Protein AF-A0A938CLQ8-F1 (afdb_monomer_lite)

Radius of gyration: 20.99 Å; chains: 1; bounding box: 76×63×46 Å

Secondary structure (DSSP, 8-state):
-PPPPP--HHHHHHHHHHHHHHHHHHHEE--BTTB--SEEEETTS-EEEETT--SSSSTT-S-TT-EEEEE--STTSPPEEEEEEEEEEEETT-SS---TTTSBPTTT--BS--EEEEPPTT-----SSS-PPP--EEEE-GGG-EEEEEEEEEPPPTTS--EEEEEEEETTEEEEEEEEEEE-TTSPPEEEEEEEES--SS----EEE-SS-EEEHHHH-TT--S--

pLDDT: mean 85.48, std 15.95, range [39.19, 98.62]

Sequence (228 aa):
MGGCGPAWGAALLLGALLSATAAADARFLRPRPDAPAPVWGLRDGLRFAVWPGAVDGWGEGGPRGLIRVGYPAAPDGSVLLVNFIAIEPIVQGQAWRGFSELEASAEDGQPGKRLDAGPPPGVSWTPAAAEPTYPGQVEALPDGEARLTVGLRVERFASGAHVYLLASVRTDRPDELTLQAFAEEDSAPLAACILTATMGNLERLRELHLRDRVVTCRELYPHFQGDG

Structure (mmCIF, N/CA/C/O backbone):
data_AF-A0A938CLQ8-F1
#
_entry.id   AF-A0A938CLQ8-F1
#
loop_
_atom_site.group_PDB
_atom_site.id
_atom_site.type_symbol
_atom_site.label_atom_id
_atom_site.label_alt_id
_atom_site.label_comp_id
_atom_site.label_asym_id
_atom_site.label_entity_id
_atom_site.label_seq_id
_atom_site.pdbx_PDB_ins_code
_atom_site.Cartn_x
_atom_site.Cartn_y
_atom_site.Cartn_z
_atom_site.occupancy
_atom_site.B_iso_or_equiv
_atom_site.auth_seq_id
_atom_site.auth_comp_id
_atom_site.auth_asym_id
_atom_site.auth_atom_id
_atom_site.pdbx_PDB_model_num
ATOM 1 N N . MET A 1 1 ? 46.270 -46.263 -7.229 1.00 41.75 1 MET A N 1
ATOM 2 C CA . MET A 1 1 ? 45.601 -45.731 -8.435 1.00 41.75 1 MET A CA 1
ATOM 3 C C . MET A 1 1 ? 44.199 -45.302 -8.031 1.00 41.75 1 MET A C 1
ATOM 5 O O . MET A 1 1 ? 43.316 -46.142 -7.965 1.00 41.75 1 MET A O 1
ATOM 9 N N . GLY A 1 2 ? 44.040 -44.042 -7.617 1.00 39.31 2 GLY A N 1
ATOM 10 C CA . GLY A 1 2 ? 42.759 -43.475 -7.184 1.00 39.31 2 GLY A CA 1
ATOM 11 C C . GLY A 1 2 ? 42.191 -42.584 -8.282 1.00 39.31 2 GLY A C 1
ATOM 12 O O . GLY A 1 2 ? 42.866 -41.653 -8.713 1.00 39.31 2 GLY A O 1
ATOM 13 N N . GLY A 1 3 ? 40.988 -42.902 -8.757 1.00 39.19 3 GLY A N 1
ATOM 14 C CA . GLY A 1 3 ? 40.238 -42.084 -9.705 1.00 39.19 3 GLY A CA 1
ATOM 15 C C . GLY A 1 3 ? 39.339 -41.103 -8.959 1.00 39.19 3 GLY A C 1
ATOM 16 O O . GLY A 1 3 ? 38.465 -41.517 -8.204 1.00 39.19 3 GLY A O 1
ATOM 17 N N . CYS A 1 4 ? 39.576 -39.811 -9.172 1.00 43.75 4 CYS A N 1
ATOM 18 C CA . CYS A 1 4 ? 38.736 -38.708 -8.720 1.00 43.75 4 CYS A CA 1
ATOM 19 C C . CYS A 1 4 ? 37.668 -38.445 -9.799 1.00 43.75 4 CYS A C 1
ATOM 21 O O . CYS A 1 4 ? 38.022 -38.195 -10.951 1.00 43.75 4 CYS A O 1
ATOM 23 N N . GLY A 1 5 ? 36.381 -38.557 -9.456 1.00 43.72 5 GLY A N 1
ATOM 24 C CA . GLY A 1 5 ? 35.257 -38.229 -10.346 1.00 43.72 5 GLY A CA 1
ATOM 25 C C . GLY A 1 5 ? 34.871 -36.741 -10.265 1.00 43.72 5 GLY A C 1
ATOM 26 O O . GLY A 1 5 ? 35.145 -36.105 -9.247 1.00 43.72 5 GLY A O 1
ATOM 27 N N . PRO A 1 6 ? 34.255 -36.147 -11.306 1.00 50.38 6 PRO A N 1
ATOM 28 C CA . PRO A 1 6 ? 34.187 -34.696 -11.448 1.00 50.38 6 PRO A CA 1
ATOM 29 C C . PRO A 1 6 ? 33.016 -34.078 -10.663 1.00 50.38 6 PRO A C 1
ATOM 31 O O . PRO A 1 6 ? 31.855 -34.417 -10.878 1.00 50.38 6 PRO A O 1
ATOM 34 N N . ALA A 1 7 ? 33.315 -33.084 -9.823 1.00 53.88 7 ALA A N 1
ATOM 35 C CA . ALA A 1 7 ? 32.357 -32.217 -9.129 1.00 53.88 7 ALA A CA 1
ATOM 36 C C . ALA A 1 7 ? 31.782 -31.107 -10.045 1.00 53.88 7 ALA A C 1
ATOM 38 O O . ALA A 1 7 ? 31.946 -29.921 -9.775 1.00 53.88 7 ALA A O 1
ATOM 39 N N . TRP A 1 8 ? 31.144 -31.475 -11.161 1.00 46.81 8 TRP A N 1
ATOM 40 C CA . TRP A 1 8 ? 30.687 -30.508 -12.183 1.00 46.81 8 TRP A CA 1
ATOM 41 C C . TRP A 1 8 ? 29.189 -30.157 -12.086 1.00 46.81 8 TRP A C 1
ATOM 43 O O . TRP A 1 8 ? 28.716 -29.274 -12.794 1.00 46.81 8 TRP A O 1
ATOM 53 N N . GLY A 1 9 ? 28.433 -30.798 -11.186 1.00 40.09 9 GLY A N 1
ATOM 54 C CA . GLY A 1 9 ? 26.982 -30.588 -11.060 1.00 40.09 9 GLY A CA 1
ATOM 55 C C . GLY A 1 9 ? 26.553 -29.382 -10.211 1.00 40.09 9 GLY A C 1
ATOM 56 O O . GLY A 1 9 ? 25.501 -28.805 -10.463 1.00 40.09 9 GLY A O 1
ATOM 57 N N . ALA A 1 10 ? 27.353 -28.963 -9.224 1.00 45.69 10 ALA A N 1
ATOM 58 C CA . ALA A 1 10 ? 26.936 -27.933 -8.263 1.00 45.69 10 ALA A CA 1
ATOM 59 C C . ALA A 1 10 ? 27.078 -26.491 -8.795 1.00 45.69 10 ALA A C 1
ATOM 61 O O . ALA A 1 10 ? 26.269 -25.627 -8.464 1.00 45.69 10 ALA A O 1
ATOM 62 N N . ALA A 1 11 ? 28.068 -26.226 -9.653 1.00 45.75 11 ALA A N 1
ATOM 63 C CA . ALA A 1 11 ? 28.344 -24.877 -10.157 1.00 45.75 11 ALA A CA 1
ATOM 64 C C . ALA A 1 11 ? 27.298 -24.378 -11.177 1.00 45.75 11 ALA A C 1
ATOM 66 O O . ALA A 1 11 ? 26.986 -23.189 -11.210 1.00 45.75 11 ALA A O 1
ATOM 67 N N . LEU A 1 12 ? 26.716 -25.281 -11.974 1.00 44.75 12 LEU A N 1
ATOM 68 C CA . LEU A 1 12 ? 25.708 -24.941 -12.989 1.00 44.75 12 LEU A CA 1
ATOM 69 C C . LEU A 1 12 ? 24.341 -24.598 -12.375 1.00 44.75 12 LEU A C 1
ATOM 71 O O . LEU A 1 12 ? 23.671 -23.683 -12.849 1.00 44.75 12 LEU A O 1
ATOM 75 N N . LEU A 1 13 ? 23.954 -25.272 -11.286 1.00 44.00 13 LEU A N 1
ATOM 76 C CA . LEU A 1 13 ? 22.707 -24.990 -10.564 1.00 44.00 13 LEU A CA 1
ATOM 77 C C . LEU A 1 13 ? 22.751 -23.636 -9.832 1.00 44.00 13 LEU A C 1
ATOM 79 O O . LEU A 1 13 ? 21.773 -22.894 -9.862 1.00 44.00 13 LEU A O 1
ATOM 83 N N . LEU A 1 14 ? 23.898 -23.272 -9.245 1.00 45.53 14 LEU A N 1
ATOM 84 C CA . LEU A 1 14 ? 24.100 -21.964 -8.605 1.00 45.53 14 LEU A CA 1
ATOM 85 C C . LEU A 1 14 ? 24.087 -20.805 -9.619 1.00 45.53 14 LEU A C 1
ATOM 87 O O . LEU A 1 14 ? 23.445 -19.787 -9.369 1.00 45.53 14 LEU A O 1
ATOM 91 N N . GLY A 1 15 ? 24.732 -20.961 -10.781 1.00 40.22 15 GLY A N 1
ATOM 92 C CA . GLY A 1 15 ? 24.755 -19.928 -11.829 1.00 40.22 15 GLY A CA 1
ATOM 93 C C . GLY A 1 15 ? 23.394 -19.670 -12.494 1.00 40.22 15 GLY A C 1
ATOM 94 O O . GLY A 1 15 ? 23.067 -18.522 -12.806 1.00 40.22 15 GLY A O 1
ATOM 95 N N . ALA A 1 16 ? 22.578 -20.716 -12.670 1.00 49.25 16 ALA A N 1
ATOM 96 C CA . ALA A 1 16 ? 21.232 -20.600 -13.235 1.00 49.25 16 ALA A CA 1
ATOM 97 C C . ALA A 1 16 ? 20.257 -19.886 -12.281 1.00 49.25 16 ALA A C 1
ATOM 99 O O . ALA A 1 16 ? 19.491 -19.029 -12.722 1.00 49.25 16 ALA A O 1
ATOM 100 N N . LEU A 1 17 ? 20.334 -20.173 -10.975 1.00 52.34 17 LEU A N 1
ATOM 101 C CA . LEU A 1 17 ? 19.520 -19.506 -9.955 1.00 52.34 17 LEU A CA 1
ATOM 102 C C . LEU A 1 17 ? 19.868 -18.014 -9.840 1.00 52.34 17 LEU A C 1
ATOM 104 O O . LEU A 1 17 ? 18.967 -17.189 -9.892 1.00 52.34 17 LEU A O 1
ATOM 108 N N . LEU A 1 18 ? 21.156 -17.647 -9.788 1.00 53.03 18 LEU A N 1
ATOM 109 C CA . LEU A 1 18 ? 21.602 -16.240 -9.749 1.00 53.03 18 LEU A CA 1
ATOM 110 C C . LEU A 1 18 ? 21.157 -15.426 -10.980 1.00 53.03 18 LEU A C 1
ATOM 112 O O . LEU A 1 18 ? 20.797 -14.255 -10.850 1.00 53.03 18 LEU A O 1
ATOM 116 N N . SER A 1 19 ? 21.153 -16.042 -12.167 1.00 57.31 19 SER A N 1
ATOM 117 C CA . SER A 1 19 ? 20.757 -15.375 -13.417 1.00 57.31 19 SER A CA 1
ATOM 118 C C . SER A 1 19 ? 19.243 -15.157 -13.519 1.00 57.31 19 SER A C 1
ATOM 120 O O . SER A 1 19 ? 18.806 -14.102 -13.980 1.00 57.31 19 SER A O 1
ATOM 122 N N . ALA A 1 20 ? 18.437 -16.119 -13.057 1.00 57.59 20 ALA A N 1
ATOM 123 C CA . ALA A 1 20 ? 16.979 -16.004 -13.050 1.00 57.59 20 ALA A CA 1
ATOM 124 C C . ALA A 1 20 ? 16.492 -14.920 -12.073 1.00 57.59 20 ALA A C 1
ATOM 126 O O . ALA A 1 20 ? 15.621 -14.123 -12.427 1.00 57.59 20 ALA A O 1
ATOM 127 N N . THR A 1 21 ? 17.101 -14.815 -10.884 1.00 58.41 21 THR A N 1
ATOM 128 C CA . THR A 1 21 ? 16.756 -13.761 -9.917 1.00 58.41 21 THR A CA 1
ATOM 129 C C . THR A 1 21 ? 17.112 -12.376 -10.447 1.00 58.41 21 THR A C 1
ATOM 131 O O . THR A 1 21 ? 16.312 -11.461 -10.307 1.00 58.41 21 THR A O 1
ATOM 134 N N . ALA A 1 22 ? 18.264 -12.214 -11.108 1.00 65.62 22 ALA A N 1
ATOM 135 C CA . ALA A 1 22 ? 18.671 -10.935 -11.697 1.00 65.62 22 ALA A CA 1
ATOM 136 C C . ALA A 1 22 ? 17.752 -10.490 -12.853 1.00 65.62 22 ALA A C 1
ATOM 138 O O . ALA A 1 22 ? 17.415 -9.310 -12.957 1.00 65.62 22 ALA A O 1
ATOM 139 N N . ALA A 1 23 ? 17.309 -11.427 -13.698 1.00 69.06 23 ALA A N 1
ATOM 140 C CA . ALA A 1 23 ? 16.370 -11.143 -14.785 1.00 69.06 23 ALA A CA 1
ATOM 141 C C . ALA A 1 23 ? 14.974 -10.763 -14.262 1.00 69.06 23 ALA A C 1
ATOM 143 O O . ALA A 1 23 ? 14.356 -9.824 -14.766 1.00 69.06 23 ALA A O 1
ATOM 144 N N . ALA A 1 24 ? 14.486 -11.447 -13.223 1.00 69.62 24 ALA A N 1
ATOM 145 C CA . ALA A 1 24 ? 13.232 -11.087 -12.573 1.00 69.62 24 ALA A CA 1
ATOM 146 C C . ALA A 1 24 ? 13.329 -9.741 -11.833 1.00 69.62 24 ALA A C 1
ATOM 148 O O . ALA A 1 24 ? 12.408 -8.932 -11.925 1.00 69.62 24 ALA A O 1
ATOM 149 N N . ASP A 1 25 ? 14.460 -9.460 -11.179 1.00 76.12 25 ASP A N 1
ATOM 150 C CA . ASP A 1 25 ? 14.714 -8.191 -10.489 1.00 76.12 25 ASP A CA 1
ATOM 151 C C . ASP A 1 25 ? 14.669 -6.989 -11.442 1.00 76.12 25 ASP A C 1
ATOM 153 O O . ASP A 1 25 ? 14.115 -5.940 -11.110 1.00 76.12 25 ASP A O 1
ATOM 157 N N . ALA A 1 26 ? 15.181 -7.163 -12.665 1.00 85.19 26 ALA A N 1
ATOM 158 C CA . ALA A 1 26 ? 15.182 -6.127 -13.693 1.00 85.19 26 ALA A CA 1
ATOM 159 C C . ALA A 1 26 ? 13.766 -5.687 -14.115 1.00 85.19 26 ALA A C 1
ATOM 161 O O . ALA A 1 26 ? 13.586 -4.523 -14.488 1.00 85.19 26 ALA A O 1
ATOM 162 N N . ARG A 1 27 ? 12.762 -6.574 -14.014 1.00 91.88 27 ARG A N 1
ATOM 163 C CA . ARG A 1 27 ? 11.353 -6.271 -14.336 1.00 91.88 27 ARG A CA 1
ATOM 164 C C . ARG A 1 27 ? 10.690 -5.364 -13.299 1.00 91.88 27 ARG A C 1
ATOM 166 O O . ARG A 1 27 ? 9.742 -4.650 -13.634 1.00 91.88 27 ARG A O 1
ATOM 173 N N . PHE A 1 28 ? 11.185 -5.349 -12.062 1.00 95.25 28 PHE A N 1
ATOM 174 C CA . PHE A 1 28 ? 10.608 -4.532 -11.001 1.00 95.25 28 PHE A CA 1
ATOM 175 C C . PHE A 1 28 ? 11.109 -3.078 -11.034 1.00 95.25 28 PHE A C 1
ATOM 177 O O . PHE A 1 28 ? 12.279 -2.765 -11.303 1.00 95.25 28 PHE A O 1
ATOM 184 N N . LEU A 1 29 ? 10.194 -2.169 -10.709 1.00 93.88 29 LEU A N 1
ATOM 185 C CA . LEU A 1 29 ? 10.468 -0.795 -10.307 1.00 93.88 29 LEU A CA 1
ATOM 186 C C . LEU A 1 29 ? 10.482 -0.757 -8.779 1.00 93.88 29 LEU A C 1
ATOM 188 O O . LEU A 1 29 ? 9.541 -1.249 -8.163 1.00 93.88 29 LEU A O 1
ATOM 192 N N . ARG A 1 30 ? 11.563 -0.251 -8.175 1.00 93.56 30 ARG A N 1
ATOM 193 C CA . ARG A 1 30 ? 11.784 -0.246 -6.720 1.00 93.56 30 ARG A CA 1
ATOM 194 C C . ARG A 1 30 ? 12.703 0.919 -6.331 1.00 93.56 30 ARG A C 1
ATOM 196 O O . ARG A 1 30 ? 13.560 1.263 -7.156 1.00 93.56 30 ARG A O 1
ATOM 203 N N . PRO A 1 31 ? 12.597 1.460 -5.104 1.00 92.25 31 PRO A N 1
ATOM 204 C CA . PRO A 1 31 ? 13.544 2.437 -4.577 1.00 92.25 31 PRO A CA 1
ATOM 205 C C . PRO A 1 31 ? 14.993 1.941 -4.643 1.00 92.25 31 PRO A C 1
ATOM 207 O O . PRO A 1 31 ? 15.279 0.761 -4.413 1.00 92.25 31 PRO A O 1
ATOM 210 N N . ARG A 1 32 ? 15.916 2.856 -4.936 1.00 87.00 32 ARG A N 1
ATOM 211 C CA . ARG A 1 32 ? 17.370 2.628 -4.951 1.00 87.00 32 ARG A CA 1
ATOM 212 C C . ARG A 1 32 ? 18.091 3.771 -4.235 1.00 87.00 32 ARG A C 1
ATOM 214 O O . ARG A 1 32 ? 17.512 4.846 -4.114 1.00 87.00 32 ARG A O 1
ATOM 221 N N . PRO A 1 33 ? 19.350 3.594 -3.796 1.00 82.94 33 PRO A N 1
ATOM 222 C CA . PRO A 1 33 ? 20.102 4.674 -3.152 1.00 82.94 33 PRO A CA 1
ATOM 223 C C . PRO A 1 33 ? 20.188 5.971 -3.977 1.00 82.94 33 PRO A C 1
ATOM 225 O O . PRO A 1 33 ? 20.181 7.056 -3.410 1.00 82.94 33 PRO A O 1
ATOM 228 N N . ASP A 1 34 ? 20.242 5.863 -5.305 1.00 81.38 34 ASP A N 1
ATOM 229 C CA . ASP A 1 34 ? 20.293 6.973 -6.267 1.00 81.38 34 ASP A CA 1
ATOM 230 C C . ASP A 1 34 ? 18.908 7.459 -6.735 1.00 81.38 34 ASP A C 1
ATOM 232 O O . ASP A 1 34 ? 18.793 8.521 -7.344 1.00 81.38 34 ASP A O 1
ATOM 236 N N . ALA A 1 35 ? 17.853 6.702 -6.434 1.00 82.56 35 ALA A N 1
ATOM 237 C CA . ALA A 1 35 ? 16.464 7.016 -6.754 1.00 82.56 35 ALA A CA 1
ATOM 238 C C . ALA A 1 35 ? 15.554 6.534 -5.606 1.00 82.56 35 ALA A C 1
ATOM 240 O O . ALA A 1 35 ? 14.885 5.503 -5.736 1.00 82.56 35 ALA A O 1
ATOM 241 N N . PRO A 1 36 ? 15.550 7.233 -4.455 1.00 83.44 36 PRO A N 1
ATOM 242 C CA . PRO A 1 36 ? 14.941 6.728 -3.225 1.00 83.44 36 PRO A CA 1
ATOM 243 C C . PRO A 1 36 ? 13.421 6.914 -3.171 1.00 83.44 36 PRO A C 1
ATOM 245 O O . PRO A 1 36 ? 12.817 6.592 -2.158 1.00 83.44 36 PRO A O 1
ATOM 248 N N . ALA A 1 37 ? 12.786 7.440 -4.223 1.00 89.69 37 ALA A N 1
ATOM 249 C CA . ALA A 1 37 ? 11.351 7.703 -4.213 1.00 89.69 37 ALA A CA 1
ATOM 250 C C . ALA A 1 37 ? 10.550 6.424 -3.872 1.00 89.69 37 ALA A C 1
ATOM 252 O O . ALA A 1 37 ? 10.836 5.373 -4.454 1.00 89.69 37 ALA A O 1
ATOM 253 N N . PRO A 1 38 ? 9.544 6.495 -2.973 1.00 94.38 38 PRO A N 1
ATOM 254 C CA . PRO A 1 38 ? 8.743 5.351 -2.525 1.00 94.38 38 PRO A CA 1
ATOM 255 C C . PRO A 1 38 ? 7.748 4.901 -3.601 1.00 94.38 38 PRO A C 1
ATOM 257 O O . PRO A 1 38 ? 6.537 5.094 -3.484 1.00 94.38 38 PRO A O 1
ATOM 260 N N . VAL A 1 39 ? 8.281 4.322 -4.676 1.00 95.75 39 VAL A N 1
ATOM 261 C CA . VAL A 1 39 ? 7.536 3.817 -5.829 1.00 95.75 39 VAL A CA 1
ATOM 262 C C . VAL A 1 39 ? 7.979 2.390 -6.122 1.00 95.75 39 VAL A C 1
ATOM 264 O O . VAL A 1 39 ? 9.161 2.119 -6.346 1.00 95.75 39 VAL A O 1
ATOM 267 N N . TRP A 1 40 ? 7.012 1.481 -6.166 1.00 97.56 40 TRP A N 1
ATOM 268 C CA . TRP A 1 40 ? 7.208 0.062 -6.432 1.00 97.56 40 TRP A CA 1
ATOM 269 C C . TRP A 1 40 ? 6.297 -0.406 -7.563 1.00 97.56 40 TRP A C 1
ATOM 271 O O . TRP A 1 40 ? 5.328 0.260 -7.921 1.00 97.56 40 TRP A O 1
ATOM 281 N N . GLY A 1 41 ? 6.581 -1.577 -8.118 1.00 96.94 41 GLY A N 1
ATOM 282 C CA . GLY A 1 41 ? 5.716 -2.216 -9.101 1.00 96.94 41 GLY A CA 1
ATOM 283 C C . GLY A 1 41 ? 6.508 -2.883 -10.206 1.00 96.94 41 GLY A C 1
ATOM 284 O O . GLY A 1 41 ? 7.662 -3.272 -10.018 1.00 96.94 41 GLY A O 1
ATOM 285 N N . LEU A 1 42 ? 5.891 -2.983 -11.376 1.00 95.44 42 LEU A N 1
ATOM 286 C CA . LEU A 1 42 ? 6.520 -3.488 -12.591 1.00 95.44 42 LEU A CA 1
ATOM 287 C C . LEU A 1 42 ? 6.806 -2.339 -13.556 1.00 95.44 42 LEU A C 1
ATOM 289 O O . LEU A 1 42 ? 6.066 -1.356 -13.625 1.00 95.44 42 LEU A O 1
ATOM 293 N N . ARG A 1 43 ? 7.899 -2.453 -14.315 1.00 91.62 43 ARG A N 1
ATOM 294 C CA . ARG A 1 43 ? 8.225 -1.466 -15.358 1.00 91.62 43 ARG A CA 1
ATOM 295 C C . ARG A 1 43 ? 7.139 -1.423 -16.429 1.00 91.62 43 ARG A C 1
ATOM 297 O O . ARG A 1 43 ? 6.689 -0.332 -16.766 1.00 91.62 43 ARG A O 1
ATOM 304 N N . ASP A 1 44 ? 6.658 -2.593 -16.833 1.00 89.81 44 ASP A N 1
ATOM 305 C CA . ASP A 1 44 ? 5.666 -2.767 -17.898 1.00 89.81 44 ASP A CA 1
ATOM 306 C C . ASP A 1 44 ? 4.278 -3.155 -17.347 1.00 89.81 44 ASP A C 1
ATOM 308 O O . ASP A 1 44 ? 3.511 -3.838 -18.014 1.00 89.81 44 ASP A O 1
ATOM 312 N N . GLY A 1 45 ? 3.962 -2.771 -16.105 1.00 93.12 45 GLY A N 1
ATOM 313 C CA . GLY A 1 45 ? 2.698 -3.121 -15.449 1.00 93.12 45 GLY A CA 1
ATOM 314 C C . GLY A 1 45 ? 2.305 -2.140 -14.348 1.00 93.12 45 GLY A C 1
ATOM 315 O O . GLY A 1 45 ? 2.810 -1.015 -14.297 1.00 93.12 45 GLY A O 1
ATOM 316 N N . LEU A 1 46 ? 1.408 -2.565 -13.456 1.00 94.25 46 LEU A N 1
ATOM 317 C CA . LEU A 1 46 ? 0.944 -1.759 -12.329 1.00 94.25 46 LEU A CA 1
ATOM 318 C C . LEU A 1 46 ? 2.096 -1.300 -11.433 1.00 94.25 46 LEU A C 1
ATOM 320 O O . LEU A 1 46 ? 3.047 -2.030 -11.127 1.00 94.25 46 LEU A O 1
ATOM 324 N N . ARG A 1 47 ? 1.955 -0.059 -10.973 1.00 95.50 47 ARG A N 1
ATOM 325 C CA . ARG A 1 47 ? 2.848 0.618 -10.040 1.00 95.50 47 ARG A CA 1
ATOM 326 C C . ARG A 1 47 ? 2.043 1.140 -8.870 1.00 95.50 47 ARG A C 1
ATOM 328 O O . ARG A 1 47 ? 0.889 1.536 -9.025 1.00 95.50 47 ARG A O 1
ATOM 335 N N . PHE A 1 48 ? 2.667 1.178 -7.706 1.00 97.06 48 PHE A N 1
ATOM 336 C CA . PHE A 1 48 ? 2.095 1.810 -6.535 1.00 97.06 48 PHE A CA 1
ATOM 337 C C . PHE A 1 48 ? 3.131 2.648 -5.803 1.00 97.06 48 PHE A C 1
ATOM 339 O O . PHE A 1 48 ? 4.332 2.392 -5.872 1.00 97.06 48 PHE A O 1
ATOM 346 N N . ALA A 1 49 ? 2.654 3.667 -5.104 1.00 97.06 49 ALA A N 1
ATOM 347 C CA . ALA A 1 49 ? 3.489 4.554 -4.315 1.00 97.06 49 ALA A CA 1
ATOM 348 C C . ALA A 1 49 ? 2.756 4.995 -3.051 1.00 97.06 49 ALA A C 1
ATOM 350 O O . ALA A 1 49 ? 1.526 4.958 -2.982 1.00 97.06 49 ALA A O 1
ATOM 351 N N . VAL A 1 50 ? 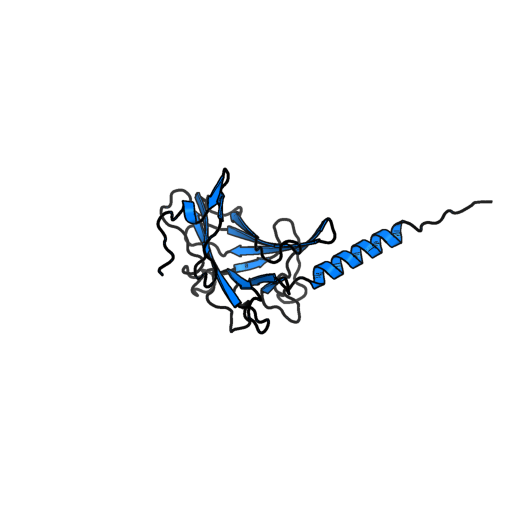3.511 5.460 -2.067 1.00 96.31 50 VAL A N 1
ATOM 352 C CA . VAL A 1 50 ? 2.987 6.205 -0.913 1.00 96.31 50 VAL A CA 1
ATOM 353 C C . VAL A 1 50 ? 3.659 7.567 -0.880 1.00 96.31 50 VAL A C 1
ATOM 355 O O . VAL A 1 50 ? 4.717 7.728 -1.476 1.00 96.31 50 VAL A O 1
ATOM 358 N N . TRP A 1 51 ? 3.061 8.564 -0.231 1.00 94.38 51 TRP A N 1
ATOM 359 C CA . TRP A 1 51 ? 3.694 9.880 -0.087 1.00 94.38 51 TRP A CA 1
ATOM 360 C C . TRP A 1 51 ? 5.097 9.751 0.557 1.00 94.38 51 TRP A C 1
ATOM 362 O O . TRP A 1 51 ? 5.230 8.966 1.498 1.00 94.38 51 TRP A O 1
ATOM 372 N N . PRO A 1 52 ? 6.130 10.492 0.106 1.00 92.81 52 PRO A N 1
ATOM 373 C CA . PRO A 1 52 ? 6.127 11.521 -0.947 1.00 92.81 52 PRO A CA 1
ATOM 374 C C . PRO A 1 52 ? 6.449 10.992 -2.366 1.00 92.81 52 PRO A C 1
ATOM 376 O O . PRO A 1 52 ? 7.198 11.608 -3.118 1.00 92.81 52 PRO A O 1
ATOM 379 N N . GLY A 1 53 ? 5.931 9.826 -2.755 1.00 92.31 53 GLY A N 1
ATOM 380 C CA . GLY A 1 53 ? 6.111 9.231 -4.084 1.00 92.31 53 GLY A CA 1
ATOM 381 C C . GLY A 1 53 ? 4.952 9.506 -5.041 1.00 92.31 53 GLY A C 1
ATOM 382 O O . GLY A 1 53 ? 3.782 9.419 -4.665 1.00 92.31 53 GLY A O 1
ATOM 383 N N . ALA A 1 54 ? 5.284 9.762 -6.307 1.00 91.50 54 ALA A N 1
ATOM 384 C CA . ALA A 1 54 ? 4.339 9.889 -7.414 1.00 91.50 54 ALA A CA 1
ATOM 385 C C . ALA A 1 54 ? 4.494 8.711 -8.386 1.00 91.50 54 ALA A C 1
ATOM 387 O O . ALA A 1 54 ? 5.610 8.381 -8.788 1.00 91.50 54 ALA A O 1
ATOM 388 N N . VAL A 1 55 ? 3.385 8.081 -8.786 1.00 91.12 55 VAL A N 1
ATOM 389 C CA . VAL A 1 55 ? 3.406 7.005 -9.802 1.00 91.12 55 VAL A CA 1
ATOM 390 C C . VAL A 1 55 ? 3.504 7.552 -11.228 1.00 91.12 55 VAL A C 1
ATOM 392 O O . VAL A 1 55 ? 4.066 6.893 -12.098 1.00 91.12 55 VAL A O 1
ATOM 395 N N . ASP A 1 56 ? 2.983 8.755 -11.445 1.00 86.69 56 ASP A N 1
ATOM 396 C CA . ASP A 1 56 ? 2.905 9.480 -12.716 1.00 86.69 56 ASP A CA 1
ATOM 397 C C . ASP A 1 56 ? 4.041 10.507 -12.895 1.00 86.69 56 ASP A C 1
ATOM 399 O O . ASP A 1 56 ? 4.164 11.122 -13.951 1.00 86.69 56 ASP A O 1
ATOM 403 N N . GLY A 1 57 ? 4.901 10.665 -11.881 1.00 80.19 57 GLY A N 1
ATOM 404 C CA . GLY A 1 57 ? 6.055 11.565 -11.903 1.00 80.19 57 GLY A CA 1
ATOM 405 C C . GLY A 1 57 ? 5.744 13.028 -11.574 1.00 80.19 57 GLY A C 1
ATOM 406 O O . GLY A 1 57 ? 6.642 13.864 -11.686 1.00 80.19 57 GLY A O 1
ATOM 407 N N . TRP A 1 58 ? 4.518 13.356 -11.149 1.00 75.44 58 TRP A N 1
ATOM 408 C CA . TRP A 1 58 ? 4.108 14.737 -10.877 1.00 75.44 58 TRP A CA 1
ATOM 409 C C . TRP A 1 58 ? 4.089 15.065 -9.374 1.00 75.44 58 TRP A C 1
ATOM 411 O O . TRP A 1 58 ? 3.300 14.522 -8.597 1.00 75.44 58 TRP A O 1
ATOM 421 N N . GLY A 1 59 ? 4.938 16.016 -8.961 1.00 82.75 59 GLY A N 1
ATOM 422 C CA . GLY A 1 59 ? 5.001 16.520 -7.582 1.00 82.75 59 GLY A CA 1
ATOM 423 C C . GLY A 1 59 ? 5.300 15.425 -6.549 1.00 82.75 59 GLY A C 1
ATOM 424 O O . GLY A 1 59 ? 6.106 14.534 -6.794 1.00 82.75 59 GLY A O 1
ATOM 425 N N . GLU A 1 60 ? 4.628 15.481 -5.397 1.00 81.88 60 GLU A N 1
ATOM 426 C CA . GLU A 1 60 ? 4.724 14.467 -4.326 1.00 81.88 60 GLU A CA 1
ATOM 427 C C . GLU A 1 60 ? 3.644 13.365 -4.446 1.00 81.88 60 GLU A C 1
ATOM 429 O O . GLU A 1 60 ? 3.358 12.616 -3.504 1.00 81.88 60 GLU A O 1
ATOM 434 N N . GLY A 1 61 ? 2.987 13.282 -5.609 1.00 80.31 61 GLY A N 1
ATOM 435 C CA . GLY A 1 61 ? 2.013 12.237 -5.923 1.00 80.31 61 GLY A CA 1
ATOM 436 C C . GLY A 1 61 ? 0.656 12.372 -5.234 1.00 80.31 61 GLY A C 1
ATOM 437 O O . GLY A 1 61 ? -0.073 11.390 -5.159 1.00 80.31 61 GLY A O 1
ATOM 438 N N . GLY A 1 62 ? 0.307 13.546 -4.699 1.00 85.62 62 GLY A N 1
ATOM 439 C CA . GLY A 1 62 ? -1.006 13.810 -4.095 1.00 85.62 62 GLY A CA 1
ATOM 440 C C . GLY A 1 62 ? -1.031 13.742 -2.559 1.00 85.62 62 GLY A C 1
ATOM 441 O O . GLY A 1 62 ? 0.014 13.884 -1.922 1.00 85.62 62 GLY A O 1
ATO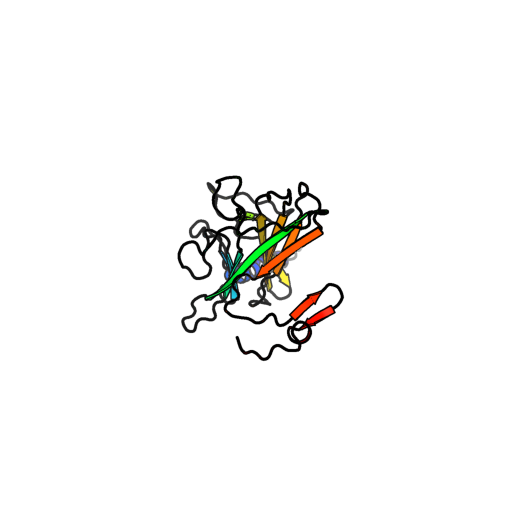M 442 N N . PRO A 1 63 ? -2.209 13.545 -1.934 1.00 91.06 63 PRO A N 1
ATOM 443 C CA . PRO A 1 63 ? -2.359 13.640 -0.483 1.00 91.06 63 PRO A CA 1
ATOM 444 C C . PRO A 1 63 ? -1.632 12.518 0.266 1.00 91.06 63 PRO A C 1
ATOM 446 O O . PRO A 1 63 ? -1.435 11.413 -0.254 1.00 91.06 63 PRO A O 1
ATOM 449 N N . ARG A 1 64 ? -1.238 12.787 1.510 1.00 94.94 64 ARG A N 1
ATOM 450 C CA . ARG A 1 64 ? -0.725 11.767 2.431 1.00 94.94 64 ARG A CA 1
ATOM 451 C C . ARG A 1 64 ? -1.855 10.837 2.896 1.00 94.94 64 ARG A C 1
ATOM 453 O O . ARG A 1 64 ? -3.028 11.159 2.743 1.00 94.94 64 ARG A O 1
ATOM 460 N N . GLY A 1 65 ? -1.505 9.661 3.418 1.00 96.50 65 GLY A N 1
ATOM 461 C CA . GLY A 1 65 ? -2.486 8.693 3.910 1.00 96.50 65 GLY A CA 1
ATOM 462 C C . GLY A 1 65 ? -3.150 7.846 2.828 1.00 96.50 65 GLY A C 1
ATOM 463 O O . GLY A 1 65 ? -4.075 7.100 3.125 1.00 96.50 65 GLY A O 1
ATOM 464 N N . LEU A 1 66 ? -2.684 7.933 1.581 1.00 96.38 66 LEU A N 1
ATOM 465 C CA . LEU A 1 66 ? -3.228 7.190 0.446 1.00 96.38 66 LEU A CA 1
ATOM 466 C C . LEU A 1 66 ? -2.138 6.382 -0.254 1.00 96.38 66 LEU A C 1
ATOM 468 O O . LEU A 1 66 ? -1.020 6.867 -0.459 1.00 96.38 66 LEU A O 1
ATOM 472 N N . ILE A 1 67 ? -2.490 5.187 -0.716 1.00 97.12 67 ILE A N 1
ATOM 473 C CA . ILE A 1 67 ? -1.675 4.435 -1.673 1.00 97.12 67 ILE A CA 1
ATOM 474 C C . ILE A 1 67 ? -2.069 4.903 -3.069 1.00 97.12 67 ILE A C 1
ATOM 476 O O . ILE A 1 67 ? -3.230 4.799 -3.454 1.00 97.12 67 ILE A O 1
ATOM 480 N N . ARG A 1 68 ? -1.114 5.420 -3.837 1.00 95.06 68 ARG A N 1
ATOM 481 C CA . ARG A 1 68 ? -1.328 5.750 -5.249 1.00 95.06 68 ARG A CA 1
ATOM 482 C C . ARG A 1 68 ? -1.167 4.493 -6.076 1.00 95.06 68 ARG A C 1
ATOM 484 O O . ARG A 1 68 ? -0.225 3.743 -5.840 1.00 95.06 68 ARG A O 1
ATOM 491 N N . VAL A 1 69 ? -2.025 4.305 -7.066 1.00 94.81 69 VAL A N 1
ATOM 492 C CA . VAL A 1 69 ? -1.931 3.214 -8.035 1.00 94.81 69 VAL A CA 1
ATOM 493 C C . VAL A 1 69 ? -1.858 3.823 -9.424 1.00 94.81 69 VAL A C 1
ATOM 495 O O . VAL A 1 69 ? -2.680 4.668 -9.776 1.00 94.81 69 VAL A O 1
ATOM 498 N N . GLY A 1 70 ? -0.869 3.409 -10.207 1.00 92.81 70 GLY A N 1
ATOM 499 C CA . GLY A 1 70 ? -0.657 3.885 -11.567 1.00 92.81 70 GLY A CA 1
ATOM 500 C C . GLY A 1 70 ? -0.428 2.747 -12.547 1.00 92.81 70 GLY A C 1
ATOM 501 O O . GLY A 1 70 ? 0.054 1.679 -12.170 1.00 92.81 70 GLY A O 1
ATOM 502 N N . TYR A 1 71 ? -0.762 2.987 -13.811 1.00 91.25 71 TYR A N 1
ATOM 503 C CA . TYR A 1 71 ? -0.625 2.011 -14.886 1.00 91.25 71 TYR A CA 1
ATOM 504 C C . TYR A 1 71 ? -0.062 2.663 -16.166 1.00 91.25 71 TYR A C 1
ATOM 506 O O . TYR A 1 71 ? -0.514 3.756 -16.526 1.00 91.25 71 TYR A O 1
ATOM 514 N N . PRO A 1 72 ? 0.923 2.052 -16.857 1.00 89.69 72 PRO A N 1
ATOM 515 C CA . PRO A 1 72 ? 1.548 2.595 -18.067 1.00 89.69 72 PRO A CA 1
ATOM 516 C C . PRO A 1 72 ? 0.654 2.414 -19.309 1.00 89.69 72 PRO A C 1
ATOM 518 O O . PRO A 1 72 ? 1.024 1.740 -20.264 1.00 89.69 72 PRO A O 1
ATOM 521 N N . ALA A 1 73 ? -0.548 2.994 -19.286 1.00 84.00 73 ALA A N 1
ATOM 522 C CA . ALA A 1 73 ? -1.532 2.897 -20.372 1.00 84.00 73 ALA A CA 1
ATOM 523 C C . ALA A 1 73 ? -1.605 4.134 -21.276 1.00 84.00 73 ALA A C 1
ATOM 525 O O . ALA A 1 73 ? -2.403 4.152 -22.216 1.00 84.00 73 ALA A O 1
ATOM 526 N N . ALA A 1 74 ? -0.826 5.185 -21.012 1.00 82.19 74 ALA A N 1
ATOM 527 C CA . ALA A 1 74 ? -0.850 6.352 -21.880 1.00 82.19 74 ALA A CA 1
ATOM 528 C C . ALA A 1 74 ? -0.243 6.019 -23.261 1.00 82.19 74 ALA A C 1
ATOM 530 O O . ALA A 1 74 ? 0.729 5.262 -23.333 1.00 82.19 74 ALA A O 1
ATOM 531 N N . PRO A 1 75 ? -0.752 6.601 -24.366 1.00 82.31 75 PRO A N 1
ATOM 532 C CA . PRO A 1 75 ? -0.215 6.354 -25.709 1.00 82.31 75 PRO A CA 1
ATOM 533 C C . PRO A 1 75 ? 1.270 6.708 -25.879 1.00 82.31 75 PRO A C 1
ATOM 535 O O . PRO A 1 75 ? 1.936 6.159 -26.752 1.00 82.31 75 PRO A O 1
ATOM 538 N N . ASP A 1 76 ? 1.783 7.627 -25.060 1.00 86.75 76 ASP A N 1
ATOM 539 C CA . ASP A 1 76 ? 3.188 8.042 -25.028 1.00 86.75 76 ASP A CA 1
ATOM 540 C C . ASP A 1 76 ? 4.058 7.182 -24.089 1.00 86.75 76 ASP A C 1
ATOM 542 O O . ASP A 1 76 ? 5.244 7.459 -23.913 1.00 86.75 76 ASP A O 1
ATOM 546 N N . GLY A 1 77 ? 3.481 6.136 -23.487 1.00 82.19 77 GLY A N 1
ATOM 547 C CA . GLY A 1 77 ? 4.139 5.253 -22.526 1.00 82.19 77 GLY A CA 1
ATOM 548 C C . GLY A 1 77 ? 4.239 5.824 -21.109 1.00 82.19 77 GLY A C 1
ATOM 549 O O . GLY A 1 77 ? 4.847 5.189 -20.243 1.00 82.19 77 GLY A O 1
ATOM 550 N N . SER A 1 78 ? 3.664 7.003 -20.843 1.00 87.19 78 SER A N 1
ATOM 551 C CA . SER A 1 78 ? 3.600 7.554 -19.489 1.00 87.19 78 SER A CA 1
ATOM 552 C C . SER A 1 78 ? 2.642 6.766 -18.586 1.00 87.19 78 SER A C 1
ATOM 554 O O . SER A 1 78 ? 1.755 6.027 -19.029 1.00 87.19 78 SER A O 1
ATOM 556 N N . VAL A 1 79 ? 2.855 6.890 -17.276 1.00 90.25 79 VAL A N 1
ATOM 557 C CA . VAL A 1 79 ? 1.995 6.261 -16.271 1.00 90.25 79 VAL A CA 1
ATOM 558 C C . VAL A 1 79 ? 0.827 7.175 -15.970 1.00 90.25 79 VAL A C 1
ATOM 560 O O . VAL A 1 79 ? 1.015 8.323 -15.578 1.00 90.25 79 VAL A O 1
ATOM 563 N N . LEU A 1 80 ? -0.377 6.628 -16.080 1.00 89.69 80 LEU A N 1
ATOM 564 C CA . LEU A 1 80 ? -1.587 7.281 -15.615 1.00 89.69 80 LEU A CA 1
ATOM 565 C C . LEU A 1 80 ? -1.817 6.903 -14.156 1.00 89.69 80 LEU A C 1
ATOM 567 O O . LEU A 1 80 ? -1.800 5.719 -13.815 1.00 89.69 80 LEU A O 1
ATOM 571 N N . LEU A 1 81 ? -2.064 7.892 -13.301 1.00 90.56 81 LEU A N 1
ATOM 572 C CA . LEU A 1 81 ? -2.640 7.655 -11.983 1.00 90.56 81 LEU A CA 1
ATOM 573 C C . LEU A 1 81 ? -4.064 7.114 -12.172 1.00 90.56 81 LEU A C 1
ATOM 575 O O . LEU A 1 81 ? -4.949 7.820 -12.658 1.00 90.56 81 LEU A O 1
ATOM 579 N N . VAL A 1 82 ? -4.279 5.854 -11.802 1.00 88.44 82 VAL A N 1
ATOM 580 C CA . VAL A 1 82 ? -5.570 5.179 -11.981 1.00 88.44 82 VAL A CA 1
ATOM 581 C C . VAL A 1 82 ? -6.429 5.242 -10.727 1.00 88.44 82 VAL A C 1
ATOM 583 O O . VAL A 1 82 ? -7.654 5.219 -10.845 1.00 88.44 82 VAL A O 1
ATOM 586 N N . ASN A 1 83 ? -5.816 5.294 -9.537 1.00 90.38 83 ASN A N 1
ATOM 587 C CA . ASN A 1 83 ? -6.554 5.324 -8.279 1.00 90.38 83 ASN A CA 1
ATOM 588 C C . ASN A 1 83 ? -5.726 5.806 -7.082 1.00 90.38 83 ASN A C 1
ATOM 590 O O . ASN A 1 83 ? -4.496 5.718 -7.072 1.00 90.38 83 ASN A O 1
ATOM 594 N N . PHE A 1 84 ? -6.441 6.193 -6.029 1.00 93.44 84 PHE A N 1
ATOM 595 C CA . PHE A 1 84 ? -5.934 6.258 -4.664 1.00 93.44 84 PHE A CA 1
ATOM 596 C C . PHE A 1 84 ? -6.673 5.237 -3.799 1.00 93.44 84 PHE A C 1
ATOM 598 O O . PHE A 1 84 ? -7.889 5.097 -3.916 1.00 93.44 84 PHE A O 1
ATOM 605 N N . ILE A 1 85 ? -5.953 4.548 -2.917 1.00 95.62 85 ILE A N 1
ATOM 606 C CA . ILE A 1 85 ? -6.530 3.621 -1.942 1.00 95.62 85 ILE A CA 1
ATOM 607 C C . ILE A 1 85 ? -6.371 4.202 -0.535 1.00 95.62 85 ILE A C 1
ATOM 609 O O . ILE A 1 85 ? -5.244 4.433 -0.088 1.00 95.62 85 ILE A O 1
ATOM 613 N N . ALA A 1 86 ? -7.494 4.424 0.144 1.00 96.88 86 ALA A N 1
ATOM 614 C CA . ALA A 1 86 ? -7.572 4.781 1.557 1.00 96.88 86 ALA A CA 1
ATOM 615 C C . ALA A 1 86 ? -7.662 3.534 2.445 1.00 96.88 86 ALA A C 1
ATOM 617 O O . ALA A 1 86 ? -8.116 2.473 2.007 1.00 96.88 86 ALA A O 1
ATOM 618 N N . ILE A 1 87 ? -7.221 3.673 3.695 1.00 98.38 87 ILE A N 1
ATOM 619 C CA . ILE A 1 87 ? -7.188 2.624 4.715 1.00 98.38 87 ILE A CA 1
ATOM 620 C C . ILE A 1 87 ? -8.078 3.074 5.869 1.00 98.38 87 ILE A C 1
ATOM 622 O O . ILE A 1 87 ? -7.796 4.063 6.547 1.00 98.38 87 ILE A O 1
ATOM 626 N N . GLU A 1 88 ? -9.155 2.332 6.095 1.00 98.19 88 GLU A N 1
ATOM 627 C CA . GLU A 1 88 ? -10.243 2.747 6.976 1.00 98.19 88 GLU A CA 1
ATOM 628 C C . GLU A 1 88 ? -10.570 1.643 8.000 1.00 98.19 88 GLU A C 1
ATOM 630 O O . GLU A 1 88 ? -11.465 0.813 7.783 1.00 98.19 88 GLU A O 1
ATOM 635 N N . PRO A 1 89 ? -9.828 1.563 9.120 1.00 98.25 89 PRO A N 1
ATOM 636 C CA . PRO A 1 89 ? -10.085 0.571 10.153 1.00 98.25 89 PRO A CA 1
ATOM 637 C C . PRO A 1 89 ? -11.315 0.926 10.995 1.00 98.25 89 PRO A C 1
ATOM 639 O O . PRO A 1 89 ? -11.561 2.087 11.322 1.00 98.25 89 PRO A O 1
ATOM 642 N N . ILE A 1 90 ? -12.055 -0.099 11.416 1.00 98.25 90 ILE A N 1
ATOM 643 C CA . ILE A 1 90 ? -13.162 -0.002 12.372 1.00 98.25 90 ILE A CA 1
ATOM 644 C C . ILE A 1 90 ? -12.784 -0.819 13.602 1.00 98.25 90 ILE A C 1
ATOM 646 O O . ILE A 1 90 ? -12.609 -2.036 13.513 1.00 98.25 90 ILE A O 1
ATOM 650 N N . VAL A 1 91 ? -12.679 -0.165 14.756 1.00 98.19 91 VAL A N 1
ATOM 651 C CA . VAL A 1 91 ? -12.430 -0.829 16.043 1.00 98.19 91 VAL A CA 1
ATOM 652 C C . VAL A 1 91 ? -13.720 -1.476 16.554 1.00 98.19 91 VAL A C 1
ATOM 654 O O . VAL A 1 91 ? -14.814 -0.931 16.397 1.00 98.19 91 VAL A O 1
ATOM 657 N N . GLN A 1 92 ? -13.612 -2.652 17.174 1.00 97.94 92 GLN A N 1
ATOM 658 C CA . GLN A 1 92 ? -14.752 -3.364 17.752 1.00 97.94 92 GLN A CA 1
ATOM 659 C C . GLN A 1 92 ? -15.508 -2.492 18.757 1.00 97.94 92 GLN A C 1
ATOM 661 O O . GLN A 1 92 ? -14.920 -1.837 19.614 1.00 97.94 92 GLN A O 1
ATOM 666 N N . GLY A 1 93 ? -16.837 -2.499 18.648 1.00 96.62 93 GLY A N 1
ATOM 667 C CA . GLY A 1 93 ? -17.718 -1.699 19.499 1.00 96.62 93 GLY A CA 1
ATOM 668 C C . GLY A 1 93 ? -17.824 -0.221 19.108 1.00 96.62 93 GLY A C 1
ATOM 669 O O . GLY A 1 93 ? -18.630 0.488 19.705 1.00 96.62 93 GLY A O 1
ATOM 670 N N . GLN A 1 94 ? -17.075 0.251 18.105 1.00 95.19 94 GLN A N 1
ATOM 671 C CA . GLN A 1 94 ? -17.215 1.605 17.565 1.00 95.19 94 GLN A CA 1
ATOM 672 C C . GLN A 1 94 ? -18.103 1.607 16.314 1.00 95.19 94 GLN A C 1
ATOM 674 O O . GLN A 1 94 ? -18.092 0.670 15.518 1.00 95.19 94 GLN A O 1
ATOM 679 N N . ALA A 1 95 ? -18.885 2.676 16.146 1.00 91.19 95 ALA A N 1
ATOM 680 C CA . ALA A 1 95 ? -19.780 2.861 14.998 1.00 91.19 95 ALA A CA 1
ATOM 681 C C . ALA A 1 95 ? -19.151 3.679 13.856 1.00 91.19 95 ALA A C 1
ATOM 683 O O . ALA A 1 95 ? -19.777 3.876 12.817 1.00 91.19 95 ALA A O 1
ATOM 684 N N . TRP A 1 96 ? -17.937 4.189 14.055 1.00 92.00 96 TRP A N 1
ATOM 685 C CA . TRP A 1 96 ? -17.220 5.023 13.099 1.00 92.00 96 TRP A CA 1
ATOM 686 C C . TRP A 1 96 ? -15.908 4.351 12.688 1.00 92.00 96 TRP A C 1
ATOM 688 O O . TRP A 1 96 ? -15.371 3.510 13.411 1.00 92.00 96 TRP A O 1
ATOM 698 N N . ARG A 1 97 ? -15.424 4.708 11.498 1.00 93.94 97 ARG A N 1
ATOM 699 C CA . ARG A 1 97 ? -14.160 4.230 10.930 1.00 93.94 97 ARG A CA 1
ATOM 700 C C . ARG A 1 97 ? -13.113 5.329 10.979 1.00 93.94 97 ARG A C 1
ATOM 702 O O . ARG A 1 97 ? -13.468 6.506 10.907 1.00 93.94 97 ARG A O 1
ATOM 709 N N . GLY A 1 98 ? -11.853 4.932 11.093 1.00 96.81 98 GLY A N 1
ATOM 710 C CA . GLY A 1 98 ? -10.744 5.836 10.832 1.00 96.81 98 GLY A CA 1
ATOM 711 C C . GLY A 1 98 ? -10.622 6.148 9.342 1.00 96.81 98 GLY A C 1
ATOM 712 O O . GLY A 1 98 ? -11.141 5.400 8.514 1.00 96.81 98 GLY A O 1
ATOM 713 N N . PHE A 1 99 ? -9.940 7.240 9.012 1.00 96.88 99 PHE A N 1
ATOM 714 C CA . PHE A 1 99 ? -9.722 7.681 7.629 1.00 96.88 99 PHE A CA 1
ATOM 715 C C . PHE A 1 99 ? -8.264 8.073 7.448 1.00 96.88 99 PHE A C 1
ATOM 717 O O . PHE A 1 99 ? -7.837 9.124 7.936 1.00 96.88 99 PHE A O 1
ATOM 724 N N . SER A 1 100 ? -7.484 7.223 6.779 1.00 97.94 100 SER A N 1
ATOM 725 C CA . SER A 1 100 ? -6.043 7.439 6.650 1.00 97.94 100 SER A CA 1
ATOM 726 C C . SER A 1 100 ? -5.713 8.743 5.935 1.00 97.94 100 SER A C 1
ATOM 728 O O . SER A 1 100 ? -4.689 9.336 6.220 1.00 97.94 100 SER A O 1
ATOM 730 N N . GLU A 1 101 ? -6.565 9.226 5.045 1.00 96.25 101 GLU A N 1
ATOM 731 C CA . GLU A 1 101 ? -6.395 10.446 4.258 1.00 96.25 101 GLU A CA 1
ATOM 732 C C . GLU A 1 101 ? -6.862 11.726 4.966 1.00 96.25 101 GLU A C 1
ATOM 734 O O . GLU A 1 101 ? -6.388 12.812 4.630 1.00 96.25 101 GLU A O 1
ATOM 739 N N . LEU A 1 102 ? -7.770 11.616 5.944 1.00 95.50 102 LEU A N 1
ATOM 740 C CA . LEU A 1 102 ? -8.367 12.772 6.630 1.00 95.50 102 LEU A CA 1
ATOM 741 C C . LEU A 1 102 ? -7.828 12.980 8.042 1.00 95.50 102 LEU A C 1
ATOM 743 O O . LEU A 1 102 ? -7.748 14.120 8.504 1.00 95.50 102 LEU A O 1
ATOM 747 N N . GLU A 1 103 ? -7.476 11.908 8.751 1.00 97.00 103 GLU A N 1
ATOM 748 C CA . GLU A 1 103 ? -6.933 12.033 10.098 1.00 97.00 103 GLU A CA 1
ATOM 749 C C . GLU A 1 103 ? -5.554 12.680 10.062 1.00 97.00 103 GLU A C 1
ATOM 751 O O . GLU A 1 103 ? -4.674 12.266 9.308 1.00 97.00 103 GLU A O 1
ATOM 756 N N . ALA A 1 104 ? -5.354 13.686 10.911 1.00 97.12 104 ALA A N 1
ATOM 757 C CA . ALA A 1 104 ? -4.047 14.292 11.067 1.00 97.12 104 ALA A CA 1
ATOM 758 C C . ALA A 1 104 ? -3.057 13.290 11.678 1.00 97.12 104 ALA A C 1
ATOM 760 O O . ALA A 1 104 ? -3.416 12.470 12.536 1.00 97.12 104 ALA A O 1
ATOM 761 N N . SER A 1 105 ? -1.802 13.379 11.250 1.00 97.06 105 SER A N 1
ATOM 762 C CA . SER A 1 105 ? -0.726 12.629 11.884 1.00 97.06 105 SER A CA 1
ATOM 763 C C . SER A 1 105 ? -0.495 13.131 13.305 1.00 97.06 105 SER A C 1
ATOM 765 O O . SER A 1 105 ? -0.424 14.334 13.548 1.00 97.06 105 SER A O 1
ATOM 767 N N . ALA A 1 106 ? -0.340 12.208 14.246 1.00 95.44 106 ALA A N 1
ATOM 768 C CA . ALA A 1 106 ? 0.061 12.510 15.611 1.00 95.44 106 ALA A CA 1
ATOM 769 C C . ALA A 1 106 ? 1.551 12.884 15.711 1.00 95.44 106 ALA A C 1
ATOM 771 O O . ALA A 1 106 ? 1.948 13.496 16.699 1.00 95.44 106 ALA A O 1
ATOM 772 N N . GLU A 1 107 ? 2.366 12.528 14.711 1.00 93.19 107 GLU A N 1
ATOM 773 C CA . GLU A 1 107 ? 3.806 12.811 14.697 1.00 93.19 107 GLU A CA 1
ATOM 774 C C . GLU A 1 107 ? 4.104 14.258 14.288 1.00 93.19 107 GLU A C 1
ATOM 776 O O . GLU A 1 107 ? 4.972 14.893 14.884 1.00 93.19 107 GLU A O 1
ATOM 781 N N . ASP A 1 108 ? 3.379 14.795 13.298 1.00 95.00 108 ASP A N 1
ATOM 782 C CA . ASP A 1 108 ? 3.655 16.129 12.739 1.00 95.00 108 ASP A CA 1
ATOM 783 C C . ASP A 1 108 ? 2.435 17.053 12.581 1.00 95.00 108 ASP A C 1
ATOM 785 O O . ASP A 1 108 ? 2.579 18.203 12.161 1.00 95.00 108 ASP A O 1
ATOM 789 N N . GLY A 1 109 ? 1.232 16.586 12.921 1.00 95.69 109 GLY A N 1
ATOM 790 C CA . GLY A 1 109 ? -0.003 17.367 12.843 1.00 95.69 109 GLY A CA 1
ATOM 791 C C . GLY A 1 109 ? -0.515 17.639 11.426 1.00 95.69 109 GLY A C 1
ATOM 792 O O . GLY A 1 109 ? -1.560 18.276 11.285 1.00 95.69 109 GLY A O 1
ATOM 793 N N . GLN A 1 110 ? 0.173 17.181 10.375 1.00 95.75 110 GLN A N 1
ATOM 794 C CA . GLN A 1 110 ? -0.262 17.410 8.995 1.00 95.75 110 GLN A CA 1
ATOM 795 C C . GLN A 1 110 ? -1.445 16.492 8.625 1.00 95.75 110 GLN A C 1
ATOM 797 O O . GLN A 1 110 ? -1.600 15.413 9.210 1.00 95.75 110 GLN A O 1
ATOM 802 N N . PRO A 1 111 ? -2.297 16.874 7.655 1.00 95.25 111 PRO A N 1
ATOM 803 C CA . PRO A 1 111 ? -3.389 16.021 7.187 1.00 95.25 111 PRO A CA 1
ATOM 804 C C . PRO A 1 111 ? -2.900 14.684 6.608 1.00 95.25 111 PRO A C 1
ATOM 806 O O . PRO A 1 111 ? -1.885 14.625 5.909 1.00 95.25 111 PRO A O 1
ATOM 809 N N . GLY A 1 112 ? -3.648 13.617 6.882 1.00 97.19 112 GLY A N 1
ATOM 810 C CA . GLY A 1 112 ? -3.352 12.251 6.466 1.00 97.19 112 GLY A CA 1
ATOM 811 C C . GLY A 1 112 ? -2.342 11.546 7.379 1.00 97.19 112 GLY A C 1
ATOM 812 O O . GLY A 1 112 ? -1.372 12.144 7.842 1.00 97.19 112 GLY A O 1
ATOM 813 N N . LYS A 1 113 ? -2.542 10.251 7.604 1.00 98.12 113 LYS A N 1
ATOM 814 C CA . LYS A 1 113 ? -1.670 9.347 8.357 1.00 98.12 113 LYS A CA 1
ATOM 815 C C . LYS A 1 113 ? -0.392 9.033 7.589 1.00 98.12 113 LYS A C 1
ATOM 817 O O . LYS A 1 113 ? -0.414 8.890 6.361 1.00 98.12 113 LYS A O 1
ATOM 822 N N . ARG A 1 114 ? 0.731 8.895 8.298 1.00 96.62 114 ARG A N 1
ATOM 823 C CA . ARG A 1 114 ? 1.989 8.452 7.679 1.00 96.62 114 ARG A CA 1
ATOM 824 C C . ARG A 1 114 ? 1.898 6.984 7.244 1.00 96.62 114 ARG A C 1
ATOM 826 O O . ARG A 1 114 ? 1.294 6.154 7.924 1.00 96.62 114 ARG A O 1
ATOM 833 N N . LEU A 1 115 ? 2.482 6.701 6.079 1.00 96.69 115 LEU A N 1
ATOM 834 C CA . LEU A 1 115 ? 2.618 5.364 5.506 1.00 96.69 115 LEU A CA 1
ATOM 835 C C . LEU A 1 115 ? 4.101 5.105 5.260 1.00 96.69 115 LEU A C 1
ATOM 837 O O . LEU A 1 115 ? 4.677 5.673 4.334 1.00 96.69 115 LEU A O 1
ATOM 841 N N . ASP A 1 116 ? 4.701 4.248 6.076 1.00 94.12 116 ASP A N 1
ATOM 842 C CA . ASP A 1 116 ? 6.125 3.939 5.996 1.00 94.12 116 ASP A CA 1
ATOM 843 C C . ASP A 1 116 ? 6.351 2.573 5.360 1.00 94.12 116 ASP A C 1
ATOM 845 O O . ASP A 1 116 ? 5.808 1.554 5.797 1.00 94.12 116 ASP A O 1
ATOM 849 N N . ALA A 1 117 ? 7.186 2.541 4.323 1.00 95.62 117 ALA A N 1
ATOM 850 C CA . ALA A 1 117 ? 7.577 1.293 3.695 1.00 95.62 117 ALA A CA 1
ATOM 851 C C . ALA A 1 117 ? 8.652 0.580 4.517 1.00 95.62 117 ALA A C 1
ATOM 853 O O . ALA A 1 117 ? 9.688 1.152 4.857 1.00 95.62 117 ALA A O 1
ATOM 854 N N . GLY A 1 118 ? 8.432 -0.702 4.775 1.00 95.00 118 GLY A N 1
ATOM 855 C CA . GLY A 1 118 ? 9.333 -1.542 5.543 1.00 95.00 118 GLY A CA 1
ATOM 856 C C . GLY A 1 118 ? 9.243 -3.014 5.152 1.00 95.00 118 GLY A C 1
ATOM 857 O O . GLY A 1 118 ? 8.417 -3.405 4.317 1.00 95.00 118 GLY A O 1
ATOM 858 N N . PRO A 1 119 ? 10.109 -3.850 5.743 1.00 95.00 119 PRO A N 1
ATOM 859 C CA . PRO A 1 119 ? 10.069 -5.279 5.504 1.00 95.00 119 PRO A CA 1
ATOM 860 C C . PRO A 1 119 ? 8.749 -5.894 5.991 1.00 95.00 119 PRO A C 1
ATOM 862 O O . PRO A 1 119 ? 8.232 -5.479 7.035 1.00 95.00 119 PRO A O 1
ATOM 865 N N . PRO A 1 120 ? 8.215 -6.904 5.277 1.00 92.50 120 PRO A N 1
ATOM 866 C CA . PRO A 1 120 ? 7.159 -7.760 5.807 1.00 92.50 120 PRO A CA 1
ATOM 867 C C . PRO A 1 120 ? 7.567 -8.401 7.148 1.00 92.50 120 PRO A C 1
ATOM 869 O O . PRO A 1 120 ? 8.765 -8.562 7.412 1.00 92.50 120 PRO A O 1
ATOM 872 N N . PRO A 1 121 ? 6.603 -8.816 7.990 1.00 89.75 121 PRO A N 1
ATOM 873 C CA . PRO A 1 121 ? 6.903 -9.546 9.219 1.00 89.75 121 PRO A CA 1
ATOM 874 C C . PRO A 1 121 ? 7.835 -10.741 8.974 1.00 89.75 121 PRO A C 1
ATOM 876 O O . PRO A 1 121 ? 7.670 -11.491 8.014 1.00 89.75 121 PRO A O 1
ATOM 879 N N . GLY A 1 122 ? 8.830 -10.912 9.847 1.00 89.12 122 GLY A N 1
ATOM 880 C CA . GLY A 1 122 ? 9.827 -11.984 9.741 1.00 89.12 122 GLY A CA 1
ATOM 881 C C . GLY A 1 122 ? 10.987 -11.707 8.777 1.00 89.12 122 GLY A C 1
ATOM 882 O O . GLY A 1 122 ? 11.925 -12.500 8.723 1.00 89.12 122 GLY A O 1
ATOM 883 N N . VAL A 1 123 ? 10.979 -10.582 8.057 1.00 91.31 123 VAL A N 1
ATOM 884 C CA . VAL A 1 123 ? 12.075 -10.185 7.165 1.00 91.31 123 VAL A CA 1
ATOM 885 C C . VAL A 1 123 ? 12.942 -9.140 7.858 1.00 91.31 123 VAL A C 1
ATOM 887 O O . VAL A 1 123 ? 12.477 -8.071 8.247 1.00 91.31 123 VAL A O 1
ATOM 890 N N . SER A 1 124 ? 14.231 -9.433 8.013 1.00 89.00 124 SER A N 1
ATOM 891 C CA . SER A 1 124 ? 15.195 -8.451 8.511 1.00 89.00 124 SER A CA 1
ATOM 892 C C . SER A 1 124 ? 15.687 -7.565 7.373 1.00 89.00 124 SER A C 1
ATOM 894 O O . SER A 1 124 ? 16.044 -8.047 6.299 1.00 89.00 124 SER A O 1
ATOM 896 N N . TRP A 1 125 ? 15.745 -6.262 7.623 1.00 88.56 125 TRP A N 1
ATOM 897 C CA . TRP A 1 125 ? 16.339 -5.301 6.706 1.00 88.56 125 TRP A CA 1
ATOM 898 C C . TRP A 1 125 ? 17.064 -4.217 7.494 1.00 88.56 125 TRP A C 1
ATOM 900 O O . TRP A 1 125 ? 16.578 -3.752 8.525 1.00 88.56 125 TRP A O 1
ATOM 910 N N . THR A 1 126 ? 18.232 -3.824 6.999 1.00 84.44 126 THR A N 1
ATOM 911 C CA . THR A 1 126 ? 19.029 -2.737 7.562 1.00 84.44 126 THR A CA 1
ATOM 912 C C . THR A 1 126 ? 19.290 -1.723 6.449 1.00 84.44 126 THR A C 1
ATOM 914 O O . THR A 1 126 ? 19.841 -2.104 5.411 1.00 84.44 126 THR A O 1
ATOM 917 N N . PRO A 1 127 ? 18.889 -0.454 6.624 1.00 79.69 127 PRO A N 1
ATOM 918 C CA . PRO A 1 127 ? 19.150 0.583 5.640 1.00 79.69 127 PRO A CA 1
ATOM 919 C C . PRO A 1 127 ? 20.662 0.774 5.429 1.00 79.69 127 PRO A C 1
ATOM 921 O O . PRO A 1 127 ? 21.425 0.849 6.387 1.00 79.69 127 PRO A O 1
ATOM 924 N N . ALA A 1 128 ? 21.109 0.871 4.173 1.00 67.69 12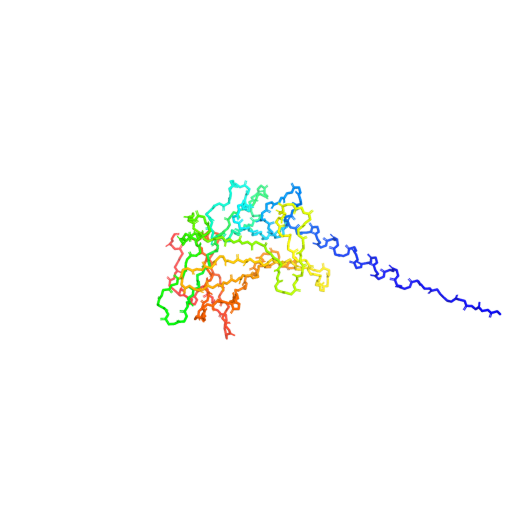8 ALA A N 1
ATOM 925 C CA . ALA A 1 128 ? 22.533 0.982 3.827 1.00 67.69 128 ALA A CA 1
ATOM 926 C C . ALA A 1 128 ? 23.137 2.401 4.000 1.00 67.69 128 ALA A C 1
ATOM 928 O O . ALA A 1 128 ? 24.306 2.606 3.682 1.00 67.69 128 ALA A O 1
ATOM 929 N N . ALA A 1 129 ? 22.363 3.382 4.480 1.00 67.38 129 ALA A N 1
ATOM 930 C CA . ALA A 1 129 ? 22.767 4.777 4.713 1.00 67.38 129 ALA A CA 1
ATOM 931 C C . ALA A 1 129 ? 21.770 5.465 5.676 1.00 67.38 129 ALA A C 1
ATOM 933 O O . ALA A 1 129 ? 20.941 4.775 6.269 1.00 67.38 129 ALA A O 1
ATOM 934 N N . ALA A 1 130 ? 21.823 6.799 5.806 1.00 58.84 130 ALA A N 1
ATOM 935 C CA . ALA A 1 130 ? 20.956 7.630 6.658 1.00 58.84 130 ALA A CA 1
ATOM 936 C C . ALA A 1 130 ? 19.481 7.703 6.186 1.00 58.84 130 ALA A C 1
ATOM 938 O O . ALA A 1 130 ? 18.934 8.785 6.057 1.00 58.84 130 ALA A O 1
ATOM 939 N N . GLU A 1 131 ? 18.859 6.538 5.974 1.00 62.28 131 GLU A N 1
ATOM 940 C CA . GLU A 1 131 ? 17.445 6.286 5.630 1.00 62.28 131 GLU A CA 1
ATOM 941 C C . GLU A 1 131 ? 17.096 6.165 4.129 1.00 62.28 131 GLU A C 1
ATOM 943 O O . GLU A 1 131 ? 16.310 6.941 3.591 1.00 62.28 131 GLU A O 1
ATOM 948 N N . PRO A 1 132 ? 17.614 5.147 3.410 1.00 77.94 132 PRO A N 1
ATOM 949 C CA . PRO A 1 132 ? 17.017 4.724 2.144 1.00 77.94 132 PRO A CA 1
ATOM 950 C C . PRO A 1 132 ? 15.606 4.159 2.355 1.00 77.94 132 PRO A C 1
ATOM 952 O O . PRO A 1 132 ? 15.363 3.414 3.300 1.00 77.94 132 PRO A O 1
ATOM 955 N N . THR A 1 133 ? 14.687 4.432 1.433 1.00 89.62 133 THR A N 1
ATOM 956 C CA . THR A 1 133 ? 13.368 3.790 1.400 1.00 89.62 133 THR A CA 1
ATOM 957 C C . THR A 1 133 ? 13.492 2.282 1.157 1.00 89.62 133 THR A C 1
ATOM 959 O O . THR A 1 133 ? 14.296 1.839 0.334 1.00 89.62 133 THR A O 1
ATOM 962 N N . TYR A 1 134 ? 12.685 1.477 1.859 1.00 93.94 134 TYR A N 1
ATOM 963 C CA . TYR A 1 134 ? 12.714 0.020 1.730 1.00 93.94 134 TYR A CA 1
ATOM 964 C C . TYR A 1 134 ? 12.434 -0.432 0.280 1.00 93.94 134 TYR A C 1
ATOM 966 O O . TYR A 1 134 ? 11.368 -0.130 -0.262 1.00 93.94 134 TYR A O 1
ATOM 974 N N . PRO A 1 135 ? 13.337 -1.196 -0.366 1.00 93.81 135 PRO A N 1
ATOM 975 C CA . PRO A 1 135 ? 13.188 -1.548 -1.778 1.00 93.81 135 PRO A CA 1
ATOM 976 C C . PRO A 1 135 ? 12.116 -2.617 -2.039 1.00 93.81 135 PRO A C 1
ATOM 978 O O . PRO A 1 135 ? 11.755 -2.848 -3.189 1.00 93.81 135 PRO A O 1
ATOM 981 N N . GLY A 1 136 ? 11.598 -3.280 -1.003 1.00 95.00 136 GLY A N 1
ATOM 982 C CA . GLY A 1 136 ? 10.721 -4.439 -1.152 1.00 95.00 136 GLY A CA 1
ATOM 983 C C . GLY A 1 136 ? 11.488 -5.759 -1.251 1.00 95.00 136 GLY A C 1
ATOM 984 O O . GLY A 1 136 ? 12.627 -5.818 -1.727 1.00 95.00 136 GLY A O 1
ATOM 985 N N . GLN A 1 137 ? 10.845 -6.830 -0.800 1.00 94.69 137 GLN A N 1
ATOM 986 C CA . GLN A 1 137 ? 11.351 -8.195 -0.877 1.00 94.69 137 GLN A CA 1
ATOM 987 C C . GLN A 1 137 ? 10.956 -8.815 -2.217 1.00 94.69 137 GLN A C 1
ATOM 989 O O . GLN A 1 137 ? 9.773 -8.847 -2.551 1.00 94.69 137 GLN A O 1
ATOM 994 N N . VAL A 1 138 ? 11.935 -9.333 -2.959 1.00 94.44 138 VAL A N 1
ATOM 995 C CA . VAL A 1 138 ? 11.690 -10.112 -4.178 1.00 94.44 138 VAL A CA 1
ATOM 996 C C . VAL A 1 138 ? 11.806 -11.595 -3.851 1.00 94.44 138 VAL A C 1
ATOM 998 O O . VAL A 1 138 ? 12.830 -12.049 -3.341 1.00 94.44 138 VAL A O 1
ATOM 1001 N N . GLU A 1 139 ? 10.751 -12.338 -4.150 1.00 92.88 139 GLU A N 1
ATOM 1002 C CA . GLU A 1 139 ? 10.677 -13.790 -4.033 1.00 92.88 139 GLU A CA 1
ATOM 1003 C C . GLU A 1 139 ? 10.597 -14.398 -5.436 1.00 92.88 139 GLU A C 1
ATOM 1005 O O . GLU A 1 139 ? 9.761 -13.988 -6.243 1.00 92.88 139 GLU A O 1
ATOM 1010 N N . ALA A 1 140 ? 11.460 -15.373 -5.731 1.00 92.19 140 ALA A N 1
ATOM 1011 C CA . ALA A 1 140 ? 11.366 -16.152 -6.960 1.00 92.19 140 ALA A CA 1
ATOM 1012 C C . ALA A 1 140 ? 10.197 -17.145 -6.869 1.00 92.19 140 ALA A C 1
ATOM 1014 O O . ALA A 1 140 ? 10.040 -17.849 -5.873 1.00 92.19 140 ALA A O 1
ATOM 1015 N N . LEU A 1 141 ? 9.400 -17.212 -7.927 1.00 90.62 141 LEU A N 1
ATOM 1016 C CA . LEU A 1 141 ? 8.294 -18.142 -8.111 1.00 90.62 141 LEU A CA 1
ATOM 1017 C C . LEU A 1 141 ? 8.672 -19.191 -9.180 1.00 90.62 141 LEU A C 1
ATOM 1019 O O . LEU A 1 141 ? 9.698 -19.051 -9.854 1.00 90.62 141 LEU A O 1
ATOM 1023 N N . PRO A 1 142 ? 7.873 -20.261 -9.347 1.00 89.44 142 PRO A N 1
ATOM 1024 C CA . PRO A 1 142 ? 8.048 -21.201 -10.451 1.00 89.44 142 PRO A CA 1
ATOM 1025 C C . PRO A 1 142 ? 8.065 -20.521 -11.829 1.00 89.44 142 PRO A C 1
ATOM 1027 O O . PRO A 1 142 ? 7.612 -19.390 -11.988 1.00 89.44 142 PRO A O 1
ATOM 1030 N N . ASP A 1 143 ? 8.607 -21.230 -12.820 1.00 87.81 143 ASP A N 1
ATOM 1031 C CA . ASP A 1 143 ? 8.623 -20.822 -14.234 1.00 87.81 143 ASP A CA 1
ATOM 1032 C C . ASP A 1 143 ? 9.356 -19.501 -14.534 1.00 87.81 143 ASP A C 1
ATOM 1034 O O . ASP A 1 143 ? 9.171 -18.887 -15.580 1.00 87.81 143 ASP A O 1
ATOM 1038 N N . GLY A 1 144 ? 10.257 -19.085 -13.638 1.00 85.88 144 GLY A N 1
ATOM 1039 C CA . GLY A 1 144 ? 11.038 -17.856 -13.801 1.00 85.88 144 GLY A CA 1
ATOM 1040 C C . GLY A 1 144 ? 10.261 -16.590 -13.441 1.00 85.88 144 GLY A C 1
ATOM 1041 O O . GLY A 1 144 ? 10.713 -15.482 -13.736 1.00 85.88 144 GLY A O 1
ATOM 1042 N N . GLU A 1 145 ? 9.108 -16.734 -12.794 1.00 92.56 145 GLU A N 1
ATOM 1043 C CA . GLU A 1 145 ? 8.314 -15.619 -12.300 1.00 92.56 145 GLU A CA 1
ATOM 1044 C C . GLU A 1 145 ? 8.799 -15.151 -10.929 1.00 92.56 145 GLU A C 1
ATOM 1046 O O . GLU A 1 145 ? 9.632 -15.783 -10.280 1.00 92.56 145 GLU A O 1
ATOM 1051 N N . ALA A 1 146 ? 8.322 -13.996 -10.484 1.00 95.25 146 ALA A N 1
ATOM 1052 C CA . ALA A 1 146 ? 8.684 -13.437 -9.196 1.00 95.25 146 ALA A CA 1
ATOM 1053 C C . ALA A 1 146 ? 7.564 -12.580 -8.617 1.00 95.25 146 ALA A C 1
ATOM 1055 O O . ALA A 1 146 ? 6.710 -12.045 -9.330 1.00 95.25 146 ALA A O 1
ATOM 1056 N N . ARG A 1 147 ? 7.610 -12.408 -7.298 1.00 96.19 147 ARG A N 1
ATOM 1057 C CA . ARG A 1 147 ? 6.755 -11.493 -6.547 1.00 96.19 147 ARG A CA 1
ATOM 1058 C C . ARG A 1 147 ? 7.605 -10.439 -5.861 1.00 96.19 147 ARG A C 1
ATOM 1060 O O . ARG A 1 147 ? 8.574 -10.775 -5.189 1.00 96.19 147 ARG A O 1
ATOM 1067 N N . LEU A 1 148 ? 7.194 -9.183 -5.977 1.00 97.38 148 LEU A N 1
ATOM 1068 C CA . LEU A 1 148 ? 7.680 -8.097 -5.133 1.00 97.38 148 LEU A CA 1
ATOM 1069 C C . LEU A 1 148 ? 6.661 -7.853 -4.023 1.00 97.38 148 LEU A C 1
ATOM 1071 O O . LEU A 1 148 ? 5.491 -7.633 -4.329 1.00 97.38 148 LEU A O 1
ATOM 1075 N N . THR A 1 149 ? 7.106 -7.854 -2.768 1.00 98.00 149 THR A N 1
ATOM 1076 C CA . THR A 1 149 ? 6.274 -7.569 -1.590 1.00 98.00 149 THR A CA 1
ATOM 1077 C C . THR A 1 149 ? 6.862 -6.422 -0.774 1.00 98.00 149 THR A C 1
ATOM 1079 O O . THR A 1 149 ? 8.062 -6.388 -0.493 1.00 98.00 149 THR A O 1
ATOM 1082 N N . VAL A 1 150 ? 6.009 -5.490 -0.359 1.00 98.31 150 VAL A N 1
ATOM 1083 C CA . VAL A 1 150 ? 6.354 -4.329 0.467 1.00 98.31 150 VAL A CA 1
ATOM 1084 C C . VAL A 1 150 ? 5.403 -4.286 1.658 1.00 98.31 150 VAL A C 1
ATOM 1086 O O . VAL A 1 150 ? 4.186 -4.346 1.476 1.00 98.31 150 VAL A O 1
ATOM 1089 N N . GLY A 1 151 ? 5.946 -4.187 2.871 1.00 98.12 151 GLY A N 1
ATOM 1090 C CA . GLY A 1 151 ? 5.156 -3.864 4.054 1.00 98.12 151 GLY A CA 1
ATOM 1091 C C . GLY A 1 151 ? 4.915 -2.359 4.116 1.00 98.12 151 GLY A C 1
ATOM 1092 O O . GLY A 1 151 ? 5.860 -1.586 3.983 1.00 98.12 151 GLY A O 1
ATOM 1093 N N . LEU A 1 152 ? 3.669 -1.938 4.310 1.00 98.00 152 LEU A N 1
ATOM 1094 C CA . LEU A 1 152 ? 3.285 -0.542 4.514 1.00 98.00 152 LEU A CA 1
ATOM 1095 C C . LEU A 1 152 ? 2.746 -0.400 5.934 1.00 98.00 152 LEU A C 1
ATOM 1097 O O . LEU A 1 152 ? 1.638 -0.851 6.223 1.00 98.00 152 LEU A O 1
ATOM 1101 N N . ARG A 1 153 ? 3.539 0.192 6.823 1.00 97.25 153 ARG A N 1
ATOM 1102 C CA . ARG A 1 153 ? 3.133 0.472 8.202 1.00 97.25 153 ARG A CA 1
ATOM 1103 C C . ARG A 1 153 ? 2.305 1.740 8.218 1.00 97.25 153 ARG A C 1
ATOM 1105 O O . ARG A 1 153 ? 2.723 2.747 7.648 1.00 97.25 153 ARG A O 1
ATOM 1112 N N . VAL A 1 154 ? 1.137 1.674 8.841 1.00 98.12 154 VAL A N 1
ATOM 1113 C CA . VAL A 1 154 ? 0.234 2.816 8.949 1.00 98.12 154 VAL A CA 1
ATOM 1114 C C . VAL A 1 154 ? 0.357 3.382 10.344 1.00 98.12 154 VAL A C 1
ATOM 1116 O O . VAL A 1 154 ? 0.211 2.658 11.328 1.00 98.12 154 VAL A O 1
ATOM 1119 N N . GLU A 1 155 ? 0.600 4.683 10.428 1.00 98.06 155 GLU A N 1
ATOM 1120 C CA . GLU A 1 155 ? 0.552 5.397 11.696 1.00 98.06 155 GLU A CA 1
ATOM 1121 C C . GLU A 1 155 ? -0.757 5.092 12.446 1.00 98.06 155 GLU A C 1
ATOM 1123 O O . GLU A 1 155 ? -1.839 5.026 11.855 1.00 98.06 155 GLU A O 1
ATOM 1128 N N . ARG A 1 156 ? -0.668 4.926 13.769 1.00 98.06 156 ARG A N 1
ATOM 1129 C CA . ARG A 1 156 ? -1.821 4.626 14.620 1.00 98.06 156 ARG A CA 1
ATOM 1130 C C . ARG A 1 156 ? -2.942 5.663 14.455 1.00 98.06 156 ARG A C 1
ATOM 1132 O O . ARG A 1 156 ? -2.728 6.878 14.493 1.00 98.06 156 ARG A O 1
ATOM 1139 N N . PHE A 1 157 ? -4.166 5.165 14.335 1.00 98.38 157 PHE A N 1
ATOM 1140 C CA . PHE A 1 157 ? -5.380 5.971 14.229 1.00 98.38 157 PHE A CA 1
ATOM 1141 C C . PHE A 1 157 ? -5.845 6.454 15.603 1.00 98.38 157 PHE A C 1
ATOM 1143 O O . PHE A 1 157 ? -5.607 5.794 16.620 1.00 98.38 157 PHE A O 1
ATOM 1150 N N . ALA A 1 158 ? -6.583 7.566 15.641 1.00 96.69 158 ALA A N 1
ATOM 1151 C CA . ALA A 1 158 ? -7.132 8.097 16.893 1.00 96.69 158 ALA A CA 1
ATOM 1152 C C . ALA A 1 158 ? -8.105 7.119 17.584 1.00 96.69 158 ALA A C 1
ATOM 1154 O O . ALA A 1 158 ? -8.254 7.144 18.804 1.00 96.69 158 ALA A O 1
ATOM 1155 N N . SER A 1 159 ? -8.725 6.214 16.818 1.00 96.50 159 SER A N 1
ATOM 1156 C CA . SER A 1 159 ? -9.586 5.131 17.321 1.00 96.50 159 SER A CA 1
ATOM 1157 C C . SER A 1 159 ? -8.853 4.089 18.171 1.00 96.50 159 SER A C 1
ATOM 1159 O O . SER A 1 159 ? -9.505 3.287 18.843 1.00 96.50 159 SER A O 1
ATOM 1161 N N . GLY A 1 160 ? -7.517 4.073 18.125 1.00 97.25 160 GLY A N 1
ATOM 1162 C CA . GLY A 1 160 ? -6.669 3.028 18.692 1.00 97.25 160 GLY A CA 1
ATOM 1163 C C . GLY A 1 160 ? -6.336 1.902 17.709 1.00 97.25 160 GLY A C 1
ATOM 1164 O O . GLY A 1 160 ? -5.519 1.043 18.049 1.00 97.25 160 GLY A O 1
ATOM 1165 N N . ALA A 1 161 ? -6.910 1.902 16.500 1.00 98.44 161 ALA A N 1
ATOM 1166 C CA . ALA A 1 161 ? -6.519 0.971 15.446 1.00 98.44 161 ALA A CA 1
ATOM 1167 C C . ALA A 1 161 ? -5.056 1.188 15.034 1.00 98.44 161 ALA A C 1
ATOM 1169 O O . ALA A 1 161 ? -4.611 2.323 14.849 1.00 98.44 161 ALA A O 1
ATOM 1170 N N . HIS A 1 162 ? -4.324 0.093 14.860 1.00 98.38 162 HIS A N 1
ATOM 1171 C CA . HIS A 1 162 ? -2.953 0.094 14.371 1.00 98.38 162 HIS A CA 1
ATOM 1172 C C . HIS A 1 162 ? -2.800 -1.052 13.374 1.00 98.38 162 HIS A C 1
ATOM 1174 O O . HIS A 1 162 ? -3.067 -2.210 13.690 1.00 98.38 162 HIS A O 1
ATOM 1180 N N . VAL A 1 163 ? -2.484 -0.723 12.127 1.00 98.56 163 VAL A N 1
ATOM 1181 C CA . VAL A 1 163 ? -2.533 -1.681 11.022 1.00 98.56 163 VAL A CA 1
ATOM 1182 C C . VAL A 1 163 ? -1.301 -1.549 10.150 1.00 98.56 163 VAL A C 1
ATOM 1184 O O . VAL A 1 163 ? -0.701 -0.481 10.043 1.00 98.56 163 VAL A O 1
ATOM 1187 N N . TYR A 1 164 ? -0.977 -2.632 9.462 1.00 98.50 164 TYR A N 1
ATOM 1188 C CA . TYR A 1 164 ? -0.054 -2.612 8.340 1.00 98.50 164 TYR A CA 1
ATOM 1189 C C . TYR A 1 164 ? -0.680 -3.330 7.152 1.00 98.50 164 TYR A C 1
ATOM 1191 O O . TYR A 1 164 ? -1.604 -4.140 7.290 1.00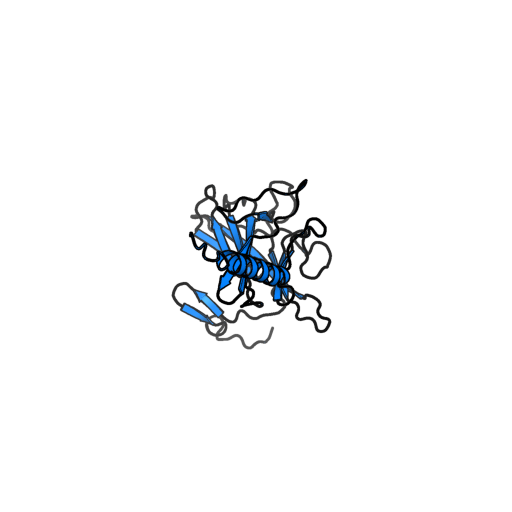 98.50 164 TYR A O 1
ATOM 1199 N N . LEU A 1 165 ? -0.184 -3.017 5.962 1.00 98.62 165 LEU A N 1
ATOM 1200 C CA . LEU A 1 165 ? -0.559 -3.704 4.740 1.00 98.62 165 LEU A CA 1
ATOM 1201 C C . LEU A 1 165 ? 0.637 -4.450 4.159 1.00 98.62 165 LEU A C 1
ATOM 1203 O O . LEU A 1 165 ? 1.776 -4.004 4.265 1.00 98.62 165 LEU A O 1
ATOM 1207 N N . LEU A 1 166 ? 0.364 -5.557 3.477 1.00 98.50 166 LEU A N 1
ATOM 1208 C CA . LEU A 1 166 ? 1.280 -6.149 2.512 1.00 98.50 166 LEU A CA 1
ATOM 1209 C C . LEU A 1 166 ? 0.788 -5.798 1.111 1.00 98.50 166 LEU A C 1
ATOM 1211 O O . LEU A 1 166 ? -0.281 -6.251 0.695 1.00 98.50 166 LEU A O 1
ATOM 1215 N N . ALA A 1 167 ? 1.575 -4.997 0.399 1.00 98.38 167 ALA A N 1
ATOM 1216 C CA . ALA A 1 167 ? 1.365 -4.681 -1.005 1.00 98.38 167 ALA A CA 1
ATOM 1217 C C . ALA A 1 167 ? 2.265 -5.569 -1.864 1.00 98.38 167 ALA A C 1
ATOM 1219 O O . ALA A 1 167 ? 3.465 -5.673 -1.601 1.00 98.38 167 ALA A O 1
ATOM 1220 N N . SER A 1 168 ? 1.707 -6.221 -2.883 1.00 98.06 168 SER A N 1
ATOM 1221 C CA . SER A 1 168 ? 2.499 -7.072 -3.769 1.00 98.06 168 SER A CA 1
ATOM 1222 C C . SER A 1 168 ? 2.039 -7.067 -5.218 1.00 98.06 168 SER A C 1
ATOM 1224 O O . SER A 1 168 ? 0.854 -6.916 -5.513 1.00 98.06 168 SER A O 1
ATOM 1226 N N . VAL A 1 169 ? 3.007 -7.267 -6.109 1.00 97.44 169 VAL A N 1
ATOM 1227 C CA . VAL A 1 169 ? 2.815 -7.445 -7.554 1.00 97.44 169 VAL A CA 1
ATOM 1228 C C . VAL A 1 169 ? 3.554 -8.700 -8.005 1.00 97.44 169 VAL A C 1
ATOM 1230 O O . VAL A 1 169 ? 4.572 -9.076 -7.410 1.00 97.44 169 VAL A O 1
ATOM 1233 N N . ARG A 1 170 ? 3.056 -9.355 -9.054 1.00 96.12 170 ARG A N 1
ATOM 1234 C CA . ARG A 1 170 ? 3.678 -10.554 -9.627 1.00 96.12 170 ARG A CA 1
ATOM 1235 C C . ARG A 1 170 ? 3.974 -10.352 -11.101 1.00 96.12 170 ARG A C 1
ATOM 1237 O O . ARG A 1 170 ? 3.171 -9.771 -11.820 1.00 96.12 170 ARG A O 1
ATOM 1244 N N . THR A 1 171 ? 5.104 -10.869 -11.557 1.00 95.06 171 THR A N 1
ATOM 1245 C CA . THR A 1 171 ? 5.533 -10.716 -12.953 1.00 95.06 171 THR A CA 1
ATOM 1246 C C . THR A 1 171 ? 4.646 -11.460 -13.954 1.00 95.06 171 THR A C 1
ATOM 1248 O O . THR A 1 171 ? 4.534 -11.007 -15.087 1.00 95.06 171 THR A O 1
ATOM 1251 N N . ASP A 1 172 ? 3.970 -12.534 -13.536 1.00 94.00 172 ASP A N 1
ATOM 1252 C CA . ASP A 1 172 ? 3.004 -13.284 -14.353 1.00 94.00 172 ASP A CA 1
ATOM 1253 C C . ASP A 1 172 ? 1.604 -12.660 -14.382 1.00 94.00 172 ASP A C 1
ATOM 1255 O O . ASP A 1 172 ? 0.727 -13.124 -15.110 1.00 94.00 172 ASP A O 1
ATOM 1259 N N . ARG A 1 173 ? 1.382 -11.617 -13.577 1.00 93.88 173 ARG A N 1
ATOM 1260 C CA . ARG A 1 173 ? 0.122 -10.874 -13.488 1.00 93.88 173 ARG A CA 1
ATOM 1261 C C . ARG A 1 173 ? 0.405 -9.377 -13.395 1.00 93.88 173 ARG A C 1
ATOM 1263 O O . ARG A 1 173 ? 0.179 -8.771 -12.345 1.00 93.88 173 ARG A O 1
ATOM 1270 N N . PRO A 1 174 ? 0.937 -8.776 -14.474 1.00 92.69 174 PRO A N 1
ATOM 1271 C CA . PRO A 1 174 ? 1.424 -7.402 -14.445 1.00 92.69 174 PRO A CA 1
ATOM 1272 C C . PRO A 1 174 ? 0.333 -6.363 -14.167 1.00 92.69 174 PRO A C 1
ATOM 1274 O O . PRO A 1 174 ? 0.645 -5.259 -13.725 1.00 92.69 174 PRO A O 1
ATOM 1277 N N . ASP A 1 175 ? -0.930 -6.734 -14.364 1.00 90.94 175 ASP A N 1
ATOM 1278 C CA . ASP A 1 175 ? -2.102 -5.875 -14.194 1.00 90.94 175 ASP A CA 1
ATOM 1279 C C . ASP A 1 175 ? -2.784 -6.056 -12.826 1.00 90.94 175 ASP A C 1
ATOM 1281 O O . ASP A 1 175 ? -3.872 -5.529 -12.600 1.00 90.94 175 ASP A O 1
ATOM 1285 N N . GLU A 1 176 ? -2.163 -6.789 -11.892 1.00 93.25 176 GLU A N 1
ATOM 1286 C CA . GLU A 1 176 ? -2.693 -7.022 -10.544 1.00 93.25 176 GLU A CA 1
ATOM 1287 C C . GLU A 1 176 ? -1.826 -6.370 -9.452 1.00 93.25 176 GLU A C 1
ATOM 1289 O O . GLU A 1 176 ? -0.620 -6.604 -9.349 1.00 93.25 176 GLU A O 1
ATOM 1294 N N . LEU A 1 177 ? -2.475 -5.601 -8.570 1.00 95.06 177 LEU A N 1
ATOM 1295 C CA . LEU A 1 177 ? -1.935 -5.182 -7.277 1.00 95.06 177 LEU A CA 1
ATOM 1296 C C . LEU A 1 177 ? -2.712 -5.901 -6.176 1.00 95.06 177 LEU A C 1
ATOM 1298 O O . LEU A 1 177 ? -3.922 -5.728 -6.041 1.00 95.06 177 LEU A O 1
ATOM 1302 N N . THR A 1 178 ? -2.013 -6.682 -5.361 1.00 97.25 178 THR A N 1
ATOM 1303 C CA . THR A 1 178 ? -2.600 -7.333 -4.188 1.00 97.25 178 THR A CA 1
ATOM 1304 C C . THR A 1 178 ? -2.309 -6.511 -2.941 1.00 97.25 178 THR A C 1
ATOM 1306 O O . THR A 1 178 ? -1.144 -6.259 -2.633 1.00 97.25 178 THR A O 1
ATOM 1309 N N . LEU A 1 179 ? -3.358 -6.152 -2.201 1.00 97.56 179 LEU A N 1
ATOM 1310 C CA . LEU A 1 179 ? -3.277 -5.502 -0.895 1.00 97.56 179 LEU A CA 1
ATOM 1311 C C . LEU A 1 179 ? -3.910 -6.409 0.162 1.00 97.56 179 LEU A C 1
ATOM 1313 O O . LEU A 1 179 ? -5.045 -6.854 0.005 1.00 97.56 179 LEU A O 1
ATOM 1317 N N . GLN A 1 180 ? -3.184 -6.672 1.242 1.00 97.31 180 GLN A N 1
ATOM 1318 C CA . GLN A 1 180 ? -3.679 -7.432 2.391 1.00 97.31 180 GLN A CA 1
ATOM 1319 C C . GLN A 1 180 ? -3.482 -6.598 3.650 1.00 97.31 180 GLN A C 1
ATOM 1321 O O . GLN A 1 180 ? -2.367 -6.150 3.892 1.00 97.31 180 GLN A O 1
ATOM 1326 N N . ALA A 1 181 ? -4.538 -6.387 4.433 1.00 97.12 181 ALA A N 1
ATOM 1327 C CA . ALA A 1 181 ? -4.485 -5.602 5.662 1.00 97.12 181 ALA A CA 1
ATOM 1328 C C . ALA A 1 181 ? -4.439 -6.508 6.896 1.00 97.12 181 ALA A C 1
ATOM 1330 O O . ALA A 1 181 ? -5.178 -7.490 6.987 1.00 97.12 181 ALA A O 1
ATOM 1331 N N . PHE A 1 182 ? -3.602 -6.138 7.859 1.00 98.06 182 PHE A N 1
ATOM 1332 C CA . PHE A 1 182 ? -3.389 -6.863 9.104 1.00 98.06 182 PHE A CA 1
ATOM 1333 C C . PHE A 1 182 ? -3.415 -5.891 10.282 1.00 98.06 182 PHE A C 1
ATOM 1335 O O . PHE A 1 182 ? -3.028 -4.730 10.150 1.00 98.06 182 PHE A O 1
ATOM 1342 N N . ALA A 1 183 ? -3.867 -6.373 11.437 1.00 97.88 183 ALA A N 1
ATOM 1343 C CA . ALA A 1 183 ? -3.705 -5.649 12.691 1.00 97.88 183 ALA A CA 1
ATOM 1344 C C . ALA A 1 183 ? -2.282 -5.857 13.225 1.00 97.88 183 ALA A C 1
ATOM 1346 O O . ALA A 1 183 ? -1.769 -6.978 13.186 1.00 97.88 183 ALA A O 1
ATOM 1347 N N . GLU A 1 184 ? -1.676 -4.789 13.736 1.00 97.38 184 GLU A N 1
ATOM 1348 C CA . GLU A 1 184 ? -0.484 -4.887 14.582 1.00 97.38 184 GLU A CA 1
ATOM 1349 C C . GLU A 1 184 ? -0.856 -5.502 15.942 1.00 97.38 184 GLU A C 1
ATOM 1351 O O . GLU A 1 184 ? -2.008 -5.416 16.383 1.00 97.38 184 GLU A O 1
ATOM 1356 N N . GLU A 1 185 ? 0.112 -6.119 16.628 1.00 95.88 185 GLU A N 1
ATOM 1357 C CA . GLU A 1 185 ? -0.118 -6.799 17.917 1.00 95.88 185 GLU A CA 1
ATOM 1358 C C . GLU A 1 185 ? -0.675 -5.863 19.002 1.00 95.88 185 GLU A C 1
ATOM 1360 O O . GLU A 1 185 ? -1.439 -6.280 19.871 1.00 95.88 185 GLU A O 1
ATOM 1365 N N . ASP A 1 186 ? -0.314 -4.584 18.938 1.00 97.25 186 ASP A N 1
ATOM 1366 C CA . ASP A 1 186 ? -0.723 -3.523 19.857 1.00 97.25 186 ASP A CA 1
ATOM 1367 C C . ASP A 1 186 ? -1.948 -2.726 19.351 1.00 97.25 186 ASP A C 1
ATOM 1369 O O . ASP A 1 186 ? -2.266 -1.650 19.878 1.00 97.25 186 ASP A O 1
ATOM 1373 N N . SER A 1 187 ? -2.644 -3.207 18.318 1.00 98.25 187 SER A N 1
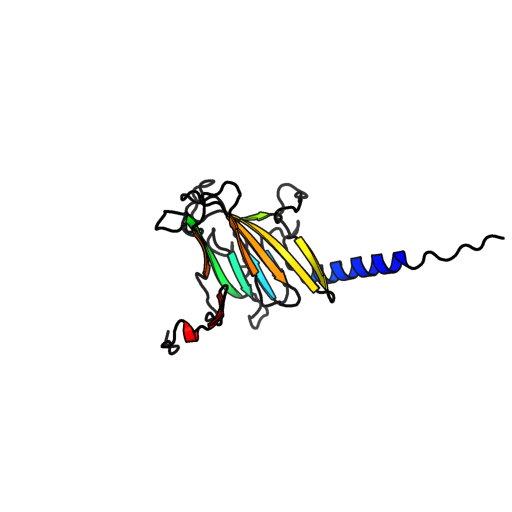ATOM 1374 C CA . SER A 1 187 ? -3.888 -2.602 17.837 1.00 98.25 187 SER A CA 1
ATOM 1375 C C . SER A 1 187 ? -5.041 -2.842 18.806 1.00 98.25 187 SER A C 1
ATOM 1377 O O . SER A 1 187 ? -5.206 -3.934 19.351 1.00 98.25 187 SER A O 1
ATOM 1379 N N . ALA A 1 188 ? -5.940 -1.861 18.928 1.00 98.19 188 ALA A N 1
ATOM 1380 C CA . ALA A 1 188 ? -7.281 -2.159 19.421 1.00 98.19 188 ALA A CA 1
ATOM 1381 C C . ALA A 1 188 ? -7.934 -3.243 18.528 1.00 98.19 188 ALA A C 1
ATOM 1383 O O . ALA A 1 188 ? -7.720 -3.220 17.307 1.00 98.19 188 ALA A O 1
ATOM 1384 N N . PRO A 1 189 ? -8.727 -4.181 19.087 1.00 98.12 189 PRO A N 1
ATOM 1385 C CA . PRO A 1 189 ? -9.381 -5.221 18.299 1.00 98.12 189 PRO A CA 1
ATOM 1386 C C . PRO A 1 189 ? -10.222 -4.622 17.174 1.00 98.12 189 PRO A C 1
ATOM 1388 O O . PRO A 1 189 ? -11.043 -3.737 17.413 1.00 98.12 189 PRO A O 1
ATOM 1391 N N . LEU A 1 190 ? -10.036 -5.107 15.947 1.00 97.81 190 LEU A N 1
ATOM 1392 C CA . LEU A 1 190 ? -10.746 -4.594 14.777 1.00 97.81 190 LEU A CA 1
ATOM 1393 C C . LEU A 1 190 ? -12.023 -5.394 14.511 1.00 97.81 190 LEU A C 1
ATOM 1395 O O . LEU A 1 190 ? -12.055 -6.620 14.635 1.00 97.81 190 LEU A O 1
ATOM 1399 N N . ALA A 1 191 ? -13.090 -4.689 14.147 1.00 97.12 191 ALA A N 1
ATOM 1400 C CA . ALA A 1 191 ? -14.264 -5.283 13.523 1.00 97.12 191 ALA A CA 1
ATOM 1401 C C . ALA A 1 191 ? -14.005 -5.520 12.028 1.00 97.12 191 ALA A C 1
ATOM 1403 O O . ALA A 1 191 ? -14.382 -6.560 11.494 1.00 97.12 191 ALA A O 1
ATOM 1404 N N . ALA A 1 192 ? -13.344 -4.565 11.367 1.00 96.12 192 ALA A N 1
ATOM 1405 C CA . ALA A 1 192 ? -12.952 -4.644 9.965 1.00 96.12 192 ALA A CA 1
ATOM 1406 C C . ALA A 1 192 ? -11.811 -3.660 9.655 1.00 96.12 192 ALA A C 1
ATOM 1408 O O . ALA A 1 192 ? -11.573 -2.714 10.405 1.00 96.12 192 ALA A O 1
ATOM 1409 N N . CYS A 1 193 ? -11.146 -3.860 8.518 1.00 97.62 193 CYS A N 1
ATOM 1410 C CA . CYS A 1 193 ? -10.284 -2.865 7.887 1.00 97.62 193 CYS A CA 1
ATOM 1411 C C . CYS A 1 193 ? -10.695 -2.747 6.420 1.00 97.62 193 CYS A C 1
ATOM 1413 O O . CYS A 1 193 ? -10.632 -3.733 5.684 1.00 97.62 193 CYS A O 1
ATOM 1415 N N . ILE A 1 194 ? -11.193 -1.576 6.025 1.00 96.00 194 ILE A N 1
ATOM 1416 C CA . ILE A 1 194 ? -11.719 -1.331 4.682 1.00 96.00 194 ILE A CA 1
ATOM 1417 C C . ILE A 1 194 ? -10.620 -0.675 3.845 1.00 96.00 194 ILE A C 1
ATOM 1419 O O . ILE A 1 194 ? -9.960 0.256 4.301 1.00 96.00 194 ILE A O 1
ATOM 1423 N N . LEU A 1 195 ? -10.431 -1.171 2.621 1.00 95.19 195 LEU A N 1
ATOM 1424 C CA . LEU A 1 195 ? -9.574 -0.546 1.617 1.00 95.19 195 LEU A CA 1
ATOM 1425 C C . LEU A 1 195 ? -10.467 0.092 0.556 1.00 95.19 195 LEU A C 1
ATOM 1427 O O . LEU A 1 195 ? -11.127 -0.618 -0.207 1.00 95.19 195 LEU A O 1
ATOM 1431 N N . THR A 1 196 ? -10.511 1.421 0.526 1.00 91.25 196 THR A N 1
ATOM 1432 C CA . THR A 1 196 ? -11.435 2.168 -0.336 1.00 91.25 196 THR A CA 1
ATOM 1433 C C . THR A 1 196 ? -10.691 2.785 -1.506 1.00 91.25 196 THR A C 1
ATOM 1435 O O . THR A 1 196 ? -9.746 3.540 -1.316 1.00 91.25 196 THR A O 1
ATOM 1438 N N . ALA A 1 197 ? -11.155 2.522 -2.724 1.00 87.94 197 ALA A N 1
ATOM 1439 C CA . ALA A 1 197 ? -10.762 3.274 -3.910 1.00 87.94 197 ALA A CA 1
ATOM 1440 C C . ALA A 1 197 ? -11.435 4.659 -3.909 1.00 87.94 197 ALA A C 1
ATOM 1442 O O . ALA A 1 197 ? -12.654 4.737 -4.060 1.00 87.94 197 ALA A O 1
ATOM 1443 N N . THR A 1 198 ? -10.672 5.742 -3.738 1.00 76.94 198 THR A N 1
ATOM 1444 C CA . THR A 1 198 ? -11.222 7.096 -3.523 1.00 76.94 198 THR A CA 1
ATOM 1445 C C . THR A 1 198 ? -11.222 7.984 -4.768 1.00 76.94 198 THR A C 1
ATOM 1447 O O . THR A 1 198 ? -11.979 8.951 -4.809 1.00 76.94 198 THR A O 1
ATOM 1450 N N . MET A 1 199 ? -10.439 7.659 -5.806 1.00 70.62 199 MET A N 1
ATOM 1451 C CA . MET A 1 199 ? -10.423 8.396 -7.084 1.00 70.62 199 MET A CA 1
ATOM 1452 C C . MET A 1 199 ? -10.098 7.474 -8.269 1.00 70.62 199 MET A C 1
ATOM 1454 O O . MET A 1 199 ? -9.094 7.645 -8.962 1.00 70.62 199 MET A O 1
ATOM 1458 N N . GLY A 1 200 ? -10.934 6.459 -8.488 1.00 60.06 200 GLY A N 1
ATOM 1459 C CA . GLY A 1 200 ? -10.801 5.560 -9.633 1.00 60.06 200 GLY A CA 1
ATOM 1460 C C . GLY A 1 200 ? -11.177 6.270 -10.931 1.00 60.06 200 GLY A C 1
ATOM 1461 O O . GLY A 1 200 ? -12.346 6.270 -11.300 1.00 60.06 200 GLY A O 1
ATOM 1462 N N . ASN A 1 201 ? -10.205 6.858 -11.630 1.00 55.56 201 ASN A N 1
ATOM 1463 C CA . ASN A 1 201 ? -10.456 7.580 -12.884 1.00 55.56 201 ASN A CA 1
ATOM 1464 C C . ASN A 1 201 ? -10.727 6.642 -14.075 1.00 55.56 201 ASN A C 1
ATOM 1466 O O . ASN A 1 201 ? -11.153 7.124 -15.123 1.00 55.56 201 ASN A O 1
ATOM 1470 N N . LEU A 1 202 ? -10.454 5.330 -13.955 1.00 58.41 202 LEU A N 1
ATOM 1471 C CA . LEU A 1 202 ? -10.369 4.451 -15.131 1.00 58.41 202 LEU A CA 1
ATOM 1472 C C . LEU A 1 202 ? -11.029 3.058 -15.073 1.00 58.41 202 LEU A C 1
ATOM 1474 O O . LEU A 1 202 ? -11.079 2.427 -16.121 1.00 58.41 202 LEU A O 1
ATOM 1478 N N . GLU A 1 203 ? -11.619 2.557 -13.978 1.00 52.81 203 GLU A N 1
ATOM 1479 C CA . GLU A 1 203 ? -12.292 1.237 -14.041 1.00 52.81 203 GLU A CA 1
ATOM 1480 C C . GLU A 1 203 ? -13.532 1.121 -13.138 1.00 52.81 203 GLU A C 1
ATOM 1482 O O . GLU A 1 203 ? -13.511 1.418 -11.944 1.00 52.81 203 GLU A O 1
ATOM 1487 N N . ARG A 1 204 ? -14.610 0.586 -13.726 1.00 58.81 204 ARG A N 1
ATOM 1488 C CA . ARG A 1 204 ? -15.771 0.028 -13.022 1.00 58.81 204 ARG A CA 1
ATOM 1489 C C . ARG A 1 204 ? -15.311 -1.218 -12.259 1.00 58.81 204 ARG A C 1
ATOM 1491 O O . ARG A 1 204 ? -14.733 -2.106 -12.878 1.00 58.81 204 ARG A O 1
ATOM 1498 N N . LEU A 1 205 ? -15.606 -1.328 -10.961 1.00 61.81 205 LEU A N 1
ATOM 1499 C CA . LEU A 1 205 ? -15.423 -2.566 -10.185 1.00 61.81 205 LEU A CA 1
ATOM 1500 C C . LEU A 1 205 ? -16.079 -3.735 -10.936 1.00 61.81 205 LEU A C 1
ATOM 1502 O O . LEU A 1 205 ? -17.302 -3.794 -10.963 1.00 61.81 205 LEU A O 1
ATOM 1506 N N . ARG A 1 206 ? -15.314 -4.636 -11.568 1.00 69.25 206 ARG A N 1
ATOM 1507 C CA . ARG A 1 206 ? -15.886 -5.728 -12.384 1.00 69.25 206 ARG A CA 1
ATOM 1508 C C . ARG A 1 206 ? -16.339 -6.899 -11.523 1.00 69.25 206 ARG A C 1
ATOM 1510 O O . ARG A 1 206 ? -17.445 -7.402 -11.720 1.00 69.25 206 ARG A O 1
ATOM 1517 N N . GLU A 1 207 ? -15.510 -7.271 -10.554 1.00 76.19 207 GLU A N 1
ATOM 1518 C CA . GLU A 1 207 ? -15.708 -8.409 -9.662 1.00 76.19 207 GLU A CA 1
ATOM 1519 C C . GLU A 1 207 ? -15.273 -8.062 -8.233 1.00 76.19 207 GLU A C 1
ATOM 1521 O O . GLU A 1 207 ? -14.221 -7.466 -8.015 1.00 76.19 2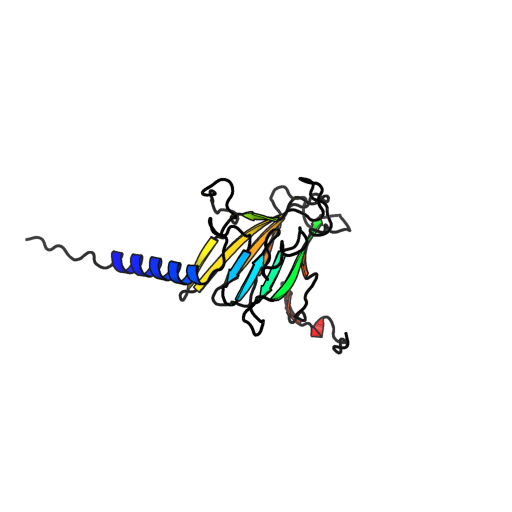07 GLU A O 1
ATOM 1526 N N . LEU A 1 208 ? -16.083 -8.467 -7.259 1.00 77.75 208 LEU A N 1
ATOM 1527 C CA . LEU A 1 208 ? -15.829 -8.422 -5.826 1.00 77.75 208 LEU A CA 1
ATOM 1528 C C . LEU A 1 208 ? -15.728 -9.862 -5.317 1.00 77.75 208 LEU A C 1
ATOM 1530 O O . LEU A 1 208 ? -16.709 -10.604 -5.329 1.00 77.75 208 LEU A O 1
ATOM 1534 N N . HIS A 1 209 ? -14.542 -10.260 -4.868 1.00 76.38 209 HIS A N 1
ATOM 1535 C CA . HIS A 1 209 ? -14.276 -11.612 -4.376 1.00 76.38 209 HIS A CA 1
ATOM 1536 C C . HIS A 1 209 ? -14.520 -11.662 -2.860 1.00 76.38 209 HIS A C 1
ATOM 1538 O O . HIS A 1 209 ? -13.742 -11.121 -2.077 1.00 76.38 209 HIS A O 1
ATOM 1544 N N . LEU A 1 210 ? -15.630 -12.275 -2.447 1.00 82.19 210 LEU A N 1
ATOM 1545 C CA . LEU A 1 210 ? -15.984 -12.552 -1.051 1.00 82.19 210 LEU A CA 1
ATOM 1546 C C . LEU A 1 210 ? -15.512 -13.960 -0.655 1.00 82.19 210 LEU A C 1
ATOM 1548 O O . LEU A 1 210 ? -15.163 -14.776 -1.504 1.00 82.19 210 LEU A O 1
ATOM 1552 N N . ARG A 1 211 ? -15.534 -14.271 0.648 1.00 79.94 211 ARG A N 1
ATOM 1553 C CA . ARG A 1 211 ? -15.075 -15.569 1.187 1.00 79.94 211 ARG A CA 1
ATOM 1554 C C . ARG A 1 211 ? -15.735 -16.775 0.505 1.00 79.94 211 ARG A C 1
ATOM 1556 O O . ARG A 1 211 ? -15.098 -17.810 0.351 1.00 79.94 211 ARG A O 1
ATOM 1563 N N . ASP A 1 212 ? -17.009 -16.656 0.168 1.00 91.88 212 ASP A N 1
ATOM 1564 C CA . ASP A 1 212 ? -17.885 -17.736 -0.283 1.00 91.88 212 ASP A CA 1
ATOM 1565 C C . ASP A 1 212 ? -18.419 -17.539 -1.708 1.00 91.88 212 ASP A C 1
ATOM 1567 O O . ASP A 1 212 ? -19.068 -18.437 -2.244 1.00 91.88 212 ASP A O 1
ATOM 1571 N N . ARG A 1 213 ? -18.152 -16.389 -2.342 1.00 90.69 213 ARG A N 1
ATOM 1572 C CA . ARG A 1 213 ? -18.629 -16.090 -3.698 1.00 90.69 213 ARG A CA 1
ATOM 1573 C C . ARG A 1 213 ? -17.855 -14.965 -4.370 1.00 90.69 213 ARG A C 1
ATOM 1575 O O . ARG A 1 213 ? -17.336 -14.070 -3.715 1.00 90.69 213 ARG A O 1
ATOM 1582 N N . VAL A 1 214 ? -17.900 -14.949 -5.695 1.00 89.75 214 VAL A N 1
ATOM 1583 C CA . VAL A 1 214 ? -17.572 -13.766 -6.497 1.00 89.75 214 VAL A CA 1
ATOM 1584 C C . VAL A 1 214 ? -18.878 -13.040 -6.818 1.00 89.75 214 VAL A C 1
ATOM 1586 O O . VAL A 1 214 ? -19.868 -13.682 -7.166 1.00 89.75 214 VAL A O 1
ATOM 1589 N N . VAL A 1 215 ? -18.906 -11.720 -6.648 1.00 87.06 215 VAL A N 1
ATOM 1590 C CA . VAL A 1 215 ? -20.037 -10.848 -6.989 1.00 87.06 215 VAL A CA 1
ATOM 1591 C C . VAL A 1 215 ? -19.603 -9.918 -8.108 1.00 87.06 215 VAL A C 1
ATOM 1593 O O . VAL A 1 215 ? -18.611 -9.209 -7.976 1.00 87.06 215 VAL A O 1
ATOM 1596 N N . THR A 1 216 ? -20.331 -9.878 -9.212 1.00 84.88 216 THR A N 1
ATOM 1597 C CA . THR A 1 216 ? -20.023 -8.954 -10.308 1.00 84.88 216 THR A CA 1
ATOM 1598 C C . THR A 1 216 ? -20.613 -7.561 -10.071 1.00 84.88 216 THR A C 1
ATOM 1600 O O . THR A 1 216 ? -21.594 -7.397 -9.342 1.00 84.88 216 THR A O 1
ATOM 1603 N N . CYS A 1 217 ? -20.085 -6.541 -10.757 1.00 75.69 217 CYS A N 1
ATOM 1604 C CA . CYS A 1 217 ? -20.664 -5.186 -10.764 1.00 75.69 217 CYS A CA 1
ATOM 1605 C C . CYS A 1 217 ? -22.176 -5.188 -11.023 1.00 75.69 217 CYS A C 1
ATOM 1607 O O . CYS A 1 217 ? -22.930 -4.442 -10.407 1.00 75.69 217 CYS A O 1
ATOM 1609 N N . ARG A 1 218 ? -22.614 -6.049 -11.952 1.00 78.88 218 ARG A N 1
ATOM 1610 C CA . ARG A 1 218 ? -24.012 -6.161 -12.385 1.00 78.88 218 ARG A CA 1
ATOM 1611 C C . ARG A 1 218 ? -24.908 -6.755 -11.307 1.00 78.88 218 ARG A C 1
ATOM 1613 O O . ARG A 1 218 ? -26.089 -6.449 -11.280 1.00 78.88 218 ARG A O 1
ATOM 1620 N N . GLU A 1 219 ? -24.366 -7.591 -10.429 1.00 84.00 219 GLU A N 1
ATOM 1621 C CA . GLU A 1 219 ? -25.107 -8.094 -9.272 1.00 84.00 219 GLU A CA 1
ATOM 1622 C C . GLU A 1 219 ? -25.221 -7.035 -8.171 1.00 84.00 219 GLU A C 1
ATOM 1624 O O . GLU A 1 219 ? -26.258 -6.957 -7.519 1.00 84.00 219 GLU A O 1
ATOM 1629 N N . LEU A 1 220 ? -24.184 -6.210 -7.974 1.00 81.38 220 LEU A N 1
ATOM 1630 C CA . LEU A 1 220 ? -24.196 -5.119 -6.989 1.00 81.38 220 LEU A CA 1
ATOM 1631 C C . LEU A 1 220 ? -25.087 -3.949 -7.426 1.00 81.38 220 LEU A C 1
ATOM 1633 O O . LEU A 1 220 ? -25.786 -3.359 -6.605 1.00 81.38 220 LEU A O 1
ATOM 1637 N N . TYR A 1 221 ? -25.080 -3.633 -8.720 1.00 78.62 221 TYR A N 1
ATOM 1638 C CA . TYR A 1 221 ? -25.805 -2.510 -9.309 1.00 78.62 221 TYR A CA 1
ATOM 1639 C C . TYR A 1 221 ? -26.650 -2.973 -10.508 1.00 78.62 221 TYR A C 1
ATOM 1641 O O . TYR A 1 221 ? -26.388 -2.570 -11.644 1.00 78.62 221 TYR A O 1
ATOM 1649 N N . PRO A 1 222 ? -27.695 -3.796 -10.287 1.00 81.81 222 PRO A N 1
ATOM 1650 C CA . PRO A 1 222 ? -28.469 -4.424 -11.366 1.00 81.81 222 PRO A CA 1
ATOM 1651 C C . PRO A 1 222 ? -29.228 -3.436 -12.258 1.00 81.81 222 PRO A C 1
ATOM 1653 O O . PRO A 1 222 ? -29.705 -3.808 -13.327 1.00 81.81 222 PRO A O 1
ATOM 1656 N N . HIS A 1 223 ? -29.339 -2.179 -11.830 1.00 84.56 223 HIS A N 1
ATOM 1657 C CA . HIS A 1 223 ? -30.074 -1.127 -12.530 1.00 84.56 223 HIS A CA 1
ATOM 1658 C C . HIS A 1 223 ? -29.178 -0.011 -13.085 1.00 84.56 223 HIS A C 1
ATOM 1660 O O . HIS A 1 223 ? -29.701 0.956 -13.630 1.00 84.56 223 HIS A O 1
ATOM 1666 N N . PHE A 1 224 ? -27.852 -0.112 -12.955 1.00 75.56 224 PHE A N 1
ATOM 1667 C CA . PHE A 1 224 ? -26.937 0.908 -13.471 1.00 75.56 224 PHE A CA 1
ATOM 1668 C C . PHE A 1 224 ? -26.839 0.834 -15.004 1.00 75.56 224 PHE A C 1
ATOM 1670 O O . PHE A 1 224 ? -26.434 -0.199 -15.541 1.00 75.56 224 PHE A O 1
ATOM 1677 N N . GLN A 1 225 ? -27.198 1.914 -15.712 1.00 75.44 225 GLN A N 1
ATOM 1678 C CA . GLN A 1 225 ? -27.234 1.955 -17.186 1.00 75.44 225 GLN A CA 1
ATOM 1679 C C . GLN A 1 225 ? -26.024 2.658 -17.827 1.00 75.44 225 GLN A C 1
ATOM 1681 O O . GLN A 1 225 ? -25.872 2.626 -19.047 1.00 75.44 225 GLN A O 1
ATOM 1686 N N . GLY A 1 226 ? -25.087 3.174 -17.022 1.00 62.16 226 GLY A N 1
ATOM 1687 C CA . GLY A 1 226 ? -23.834 3.757 -17.517 1.00 62.16 226 GLY A CA 1
ATOM 1688 C C . GLY A 1 226 ? -23.911 5.239 -17.887 1.00 62.16 226 GLY A C 1
ATOM 1689 O O . GLY A 1 226 ? -23.026 5.727 -18.580 1.00 62.16 226 GLY A O 1
ATOM 1690 N N . ASP A 1 227 ? -24.942 5.920 -17.419 1.00 51.50 227 ASP A N 1
ATOM 1691 C CA . ASP A 1 227 ? -25.230 7.342 -17.515 1.00 51.50 227 ASP A CA 1
ATOM 1692 C C . ASP A 1 227 ? -24.734 8.063 -16.251 1.00 51.50 227 ASP A C 1
ATOM 1694 O O . ASP A 1 227 ? -25.459 8.241 -15.274 1.00 51.50 227 ASP A O 1
ATOM 1698 N N . GLY A 1 228 ? -23.454 8.432 -16.268 1.00 48.28 228 GLY A N 1
ATOM 1699 C CA . GLY A 1 228 ? -22.774 9.209 -15.232 1.00 48.28 228 GLY A CA 1
ATOM 1700 C C . GLY A 1 228 ? -21.523 9.861 -15.787 1.00 48.28 228 GLY A C 1
ATOM 1701 O O . GLY A 1 228 ? -20.820 9.171 -16.560 1.00 48.28 228 GLY A O 1
#

Foldseek 3Di:
DDDDDDPPPPVVVVVVVVVLLVVQVVQWDFADPVRQAQKIAGLQFKIKGAFCHDQQPPGSNDAHQWIWIWTQPDPVSTIDGQFIKHKWFAFPPDPGTFTQQADADPVPRHGGWHKAKDEDPPDDDDDPDPDRGDGFDWDADPPSKIKGWIKIWTHATPVQWGKIWIWMDIPVCRHDIDIDMDTDPRGRHTPDMDIDTDDRPDDDQQWDDDPVDIDGSCNVCVPDPPDD